Protein AF-A0A932AP71-F1 (afdb_monomer_lite)

Structure (mmCIF, N/CA/C/O backbone):
data_AF-A0A932AP71-F1
#
_entry.id   AF-A0A932AP71-F1
#
loop_
_atom_site.group_PDB
_atom_site.id
_atom_site.type_symbol
_atom_site.label_atom_id
_atom_site.label_alt_id
_atom_site.label_comp_id
_atom_site.label_asym_id
_atom_site.label_entity_id
_atom_site.label_seq_id
_atom_site.pdbx_PDB_ins_code
_atom_site.Cartn_x
_atom_site.Cartn_y
_atom_site.Cartn_z
_atom_site.occupancy
_atom_site.B_iso_or_equiv
_atom_site.auth_seq_id
_atom_site.auth_comp_id
_atom_site.auth_asym_id
_atom_site.auth_atom_id
_atom_site.pdbx_PDB_model_num
ATOM 1 N N . MET A 1 1 ? -31.687 41.196 30.099 1.00 45.84 1 MET A N 1
ATOM 2 C CA . MET A 1 1 ? -31.583 40.938 28.648 1.00 45.84 1 MET A CA 1
ATOM 3 C C . MET A 1 1 ? -30.783 39.642 28.499 1.00 45.84 1 MET A C 1
ATOM 5 O O . MET A 1 1 ? -29.573 39.721 28.441 1.00 45.84 1 MET A O 1
ATOM 9 N N . THR A 1 2 ? -31.248 38.401 28.652 1.00 46.75 2 THR A N 1
ATOM 10 C CA . THR A 1 2 ? -32.501 37.663 28.388 1.00 46.75 2 THR A CA 1
ATOM 11 C C . THR A 1 2 ? -32.911 37.559 26.921 1.00 46.75 2 THR A C 1
ATOM 13 O O . THR A 1 2 ? -33.820 38.262 26.500 1.00 46.75 2 THR A O 1
ATOM 16 N N . THR A 1 3 ? -32.299 36.639 26.164 1.00 48.38 3 THR A N 1
ATOM 17 C CA . THR A 1 3 ? -32.928 35.935 25.018 1.00 48.38 3 THR A CA 1
ATOM 18 C C . THR A 1 3 ? -32.138 34.637 24.753 1.00 48.38 3 THR A C 1
ATOM 20 O O . THR A 1 3 ? -30.965 34.703 24.420 1.00 48.38 3 THR A O 1
ATOM 23 N N . ARG A 1 4 ? -32.572 33.478 25.269 1.00 46.31 4 ARG A N 1
ATOM 24 C CA . ARG A 1 4 ? -33.475 32.454 24.687 1.00 46.31 4 ARG A CA 1
ATOM 25 C C . ARG A 1 4 ? -32.913 31.689 23.472 1.00 46.31 4 ARG A C 1
ATOM 27 O O . ARG A 1 4 ? -32.812 32.225 22.378 1.00 46.31 4 ARG A O 1
ATOM 34 N N . LEU A 1 5 ? -32.654 30.401 23.722 1.00 49.38 5 LEU A N 1
ATOM 35 C CA . LEU A 1 5 ? -32.651 29.273 22.780 1.00 49.38 5 LEU A CA 1
ATOM 36 C C . LEU A 1 5 ? -33.948 29.208 21.953 1.00 49.38 5 LEU A C 1
ATOM 38 O O . LEU A 1 5 ? -34.995 29.648 22.437 1.00 49.38 5 LEU A O 1
ATOM 42 N N . PRO A 1 6 ? -33.918 28.478 20.828 1.00 60.56 6 PRO A N 1
ATOM 43 C CA . PRO A 1 6 ? -35.046 27.646 20.440 1.00 60.56 6 PRO A CA 1
ATOM 44 C C . PRO A 1 6 ? -34.693 26.152 20.459 1.00 60.56 6 PRO A C 1
ATOM 46 O O . PRO A 1 6 ? -33.743 25.684 19.837 1.00 60.56 6 PRO A O 1
ATOM 49 N N . THR A 1 7 ? -35.522 25.418 21.190 1.00 48.31 7 THR A N 1
ATOM 50 C CA . THR A 1 7 ? -35.789 23.987 21.076 1.00 48.31 7 THR A CA 1
ATOM 51 C C . THR A 1 7 ? -36.735 23.733 19.899 1.00 48.31 7 THR A C 1
ATOM 53 O O . THR A 1 7 ? -37.631 24.539 19.649 1.00 48.31 7 THR A O 1
ATOM 56 N N . SER A 1 8 ? -36.611 22.594 19.215 1.00 48.62 8 SER A N 1
ATOM 57 C CA . SER A 1 8 ? -37.742 21.928 18.550 1.00 48.62 8 SER A CA 1
ATOM 58 C C . SER A 1 8 ? -37.471 20.430 18.408 1.00 48.62 8 SER A C 1
ATOM 60 O O . SER A 1 8 ? -36.385 20.010 18.019 1.00 48.62 8 SER A O 1
ATOM 62 N N . SER A 1 9 ? -38.482 19.679 18.836 1.00 47.59 9 SER A N 1
ATOM 63 C CA . SER A 1 9 ? -38.597 18.227 19.004 1.00 47.59 9 SER A CA 1
ATOM 64 C C . SER A 1 9 ? -39.109 17.542 17.713 1.00 47.59 9 SER A C 1
ATOM 66 O O . SER A 1 9 ? -39.389 18.250 16.745 1.00 47.59 9 SER A O 1
ATOM 68 N N . PRO A 1 10 ? -39.238 16.195 17.686 1.00 60.78 10 PRO A N 1
ATOM 69 C CA . PRO A 1 10 ? -39.325 15.365 16.482 1.00 60.78 10 PRO A CA 1
ATOM 70 C C . PRO A 1 10 ? -40.766 15.068 16.033 1.00 60.78 10 PRO A C 1
ATOM 72 O O . PRO A 1 10 ? -41.716 15.326 16.770 1.00 60.78 10 PRO A O 1
ATOM 75 N N . ALA A 1 11 ? -40.903 14.460 14.852 1.00 46.09 11 ALA A N 1
ATOM 76 C CA . ALA A 1 11 ? -42.128 13.812 14.390 1.00 46.09 11 ALA A CA 1
ATOM 77 C C . ALA A 1 11 ? -41.794 12.494 13.661 1.00 46.09 11 ALA A C 1
ATOM 79 O O . ALA A 1 11 ? -40.903 12.482 12.812 1.00 46.09 11 ALA A O 1
ATOM 80 N N . ASP A 1 12 ? -42.463 11.426 14.116 1.00 38.81 12 ASP A N 1
ATOM 81 C CA . ASP A 1 12 ? -43.092 10.281 13.419 1.00 38.81 12 ASP A CA 1
ATOM 82 C C . ASP A 1 12 ? -42.588 9.899 12.007 1.00 38.81 12 ASP A C 1
ATOM 84 O O . ASP A 1 12 ? -42.369 10.751 11.159 1.00 38.81 12 ASP A O 1
ATOM 88 N N . GLY A 1 13 ? -42.410 8.632 11.619 1.00 34.47 13 GLY A N 1
ATOM 89 C CA . GLY A 1 13 ? -43.131 7.409 11.984 1.00 34.47 13 GLY A CA 1
ATOM 90 C C . GLY A 1 13 ? -43.727 6.775 10.709 1.00 34.47 13 GLY A C 1
ATOM 91 O O . GLY A 1 13 ? -44.227 7.508 9.861 1.00 34.47 13 GLY A O 1
ATOM 92 N N . ALA A 1 14 ? -43.710 5.433 10.625 1.00 38.03 14 ALA A N 1
ATOM 93 C CA . ALA A 1 14 ? -44.320 4.568 9.589 1.00 38.03 14 ALA A CA 1
ATOM 94 C C . ALA A 1 14 ? -43.528 4.428 8.257 1.00 38.03 14 ALA A C 1
ATOM 96 O O . ALA A 1 14 ? -42.863 5.356 7.821 1.00 38.03 14 ALA A O 1
ATOM 97 N N . ASP A 1 15 ? -43.512 3.305 7.539 1.00 34.88 15 ASP A N 1
ATOM 98 C CA . ASP A 1 15 ? -44.146 1.997 7.701 1.00 34.88 15 ASP A CA 1
ATOM 99 C C . ASP A 1 15 ? -43.366 0.967 6.863 1.00 34.88 15 ASP A C 1
ATOM 101 O O . ASP A 1 15 ? -42.644 1.317 5.925 1.00 34.88 15 ASP A O 1
ATOM 105 N N . ALA A 1 16 ? -43.538 -0.303 7.203 1.00 40.12 16 ALA A N 1
ATOM 106 C CA . ALA A 1 16 ? -43.042 -1.453 6.469 1.00 40.12 16 ALA A CA 1
ATOM 107 C C . ALA A 1 16 ? -43.812 -1.665 5.155 1.00 40.12 16 ALA A C 1
ATOM 109 O O . ALA A 1 16 ? -45.022 -1.476 5.106 1.00 40.12 16 ALA A O 1
ATOM 110 N N . THR A 1 17 ? -43.140 -2.179 4.122 1.00 43.22 17 THR A N 1
ATOM 111 C CA . THR A 1 17 ? -43.770 -3.116 3.180 1.00 43.22 17 THR A CA 1
ATOM 112 C C . THR A 1 17 ? -42.785 -4.205 2.771 1.00 43.22 17 THR A C 1
ATOM 114 O O . THR A 1 17 ? -41.637 -3.959 2.407 1.00 43.22 17 THR A O 1
ATOM 117 N N . ASP A 1 18 ? -43.302 -5.412 2.942 1.00 37.47 18 ASP A N 1
ATOM 118 C CA . ASP A 1 18 ? -42.815 -6.739 2.602 1.00 37.47 18 ASP A CA 1
ATOM 119 C C . ASP A 1 18 ? -43.110 -7.068 1.124 1.00 37.47 18 ASP A C 1
ATOM 121 O O . ASP A 1 18 ? -43.875 -6.359 0.464 1.00 37.47 18 ASP A O 1
ATOM 125 N N . ALA A 1 19 ? -42.568 -8.207 0.687 1.00 36.00 19 ALA A N 1
ATOM 126 C CA . ALA A 1 19 ? -42.787 -8.939 -0.562 1.00 36.00 19 ALA A CA 1
ATOM 127 C C . ALA A 1 19 ? -41.847 -8.542 -1.730 1.00 36.00 19 ALA A C 1
ATOM 129 O O . ALA A 1 19 ? -41.602 -7.375 -2.000 1.00 36.00 19 ALA A O 1
ATOM 130 N N . THR A 1 20 ? -41.272 -9.452 -2.522 1.00 38.53 20 THR A N 1
ATOM 131 C CA . THR A 1 20 ? -41.610 -10.865 -2.727 1.00 38.53 20 THR A CA 1
ATOM 132 C C . THR A 1 20 ? -40.409 -11.626 -3.294 1.00 38.53 20 THR A C 1
ATOM 134 O O . THR A 1 20 ? -39.672 -11.128 -4.142 1.00 38.53 20 THR A O 1
ATOM 137 N N . GLU A 1 21 ? -40.286 -12.849 -2.800 1.00 35.38 21 GLU A N 1
ATOM 138 C CA . GLU A 1 21 ? -39.729 -14.071 -3.380 1.00 35.38 21 GLU A CA 1
ATOM 139 C C . GLU A 1 21 ? -39.780 -14.156 -4.921 1.00 35.38 21 GLU A C 1
ATOM 141 O O . GLU A 1 21 ? -40.825 -13.927 -5.530 1.00 35.38 21 GLU A O 1
ATOM 146 N N . ALA A 1 22 ? -38.663 -14.541 -5.548 1.00 39.34 22 ALA A N 1
ATOM 147 C CA . ALA A 1 22 ? -38.657 -15.156 -6.873 1.00 39.34 22 ALA A CA 1
ATOM 148 C C . ALA A 1 22 ? -37.462 -16.107 -7.014 1.00 39.34 22 ALA A C 1
ATOM 150 O O . ALA A 1 22 ? -36.307 -15.756 -6.762 1.00 39.34 22 ALA A O 1
ATOM 151 N N . ASP A 1 23 ? -37.814 -17.323 -7.401 1.00 36.09 23 ASP A N 1
ATOM 152 C CA . ASP A 1 23 ? -37.025 -18.536 -7.472 1.00 36.09 23 ASP A CA 1
ATOM 153 C C . ASP A 1 23 ? -35.777 -18.487 -8.361 1.00 36.09 23 ASP A C 1
ATOM 155 O O . ASP A 1 23 ? -35.760 -17.932 -9.457 1.00 36.09 23 ASP A O 1
ATOM 159 N N . GLY A 1 24 ? -34.757 -19.195 -7.868 1.00 32.72 24 GLY A N 1
ATOM 160 C CA . GLY A 1 24 ? -34.078 -20.302 -8.542 1.00 32.72 24 GLY A CA 1
ATOM 161 C C . GLY A 1 24 ? -33.729 -20.168 -10.021 1.00 32.72 24 GLY A C 1
ATOM 162 O O . GLY A 1 24 ? -34.608 -20.156 -10.865 1.00 32.72 24 GLY A O 1
ATOM 163 N N . HIS A 1 25 ? -32.437 -20.295 -10.339 1.00 38.81 25 HIS A N 1
ATOM 164 C CA . HIS A 1 25 ? -31.962 -21.250 -11.348 1.00 38.81 25 HIS A CA 1
ATOM 165 C C . HIS A 1 25 ? -30.508 -21.628 -11.044 1.00 38.81 25 HIS A C 1
ATOM 167 O O . HIS A 1 25 ? -29.571 -20.848 -11.208 1.00 38.81 25 HIS A O 1
ATOM 173 N N . ALA A 1 26 ? -30.344 -22.862 -10.574 1.00 36.38 26 ALA A N 1
ATOM 174 C CA . ALA A 1 26 ? -29.075 -23.557 -10.504 1.00 36.38 26 ALA A CA 1
ATOM 175 C C . ALA A 1 26 ? -28.578 -23.884 -11.920 1.00 36.38 26 ALA A C 1
ATOM 177 O O . ALA A 1 26 ? -29.352 -24.311 -12.777 1.00 36.38 26 ALA A O 1
ATOM 178 N N . SER A 1 27 ? -27.276 -23.759 -12.160 1.00 35.66 27 SER A N 1
ATOM 179 C CA . SER A 1 27 ? -26.587 -24.490 -13.227 1.00 35.66 27 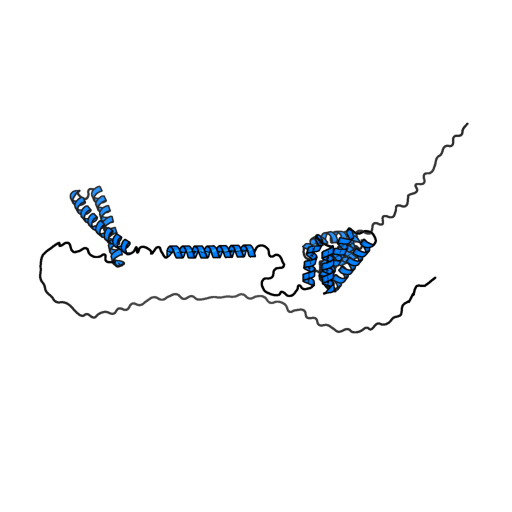SER A CA 1
ATOM 180 C C . SER A 1 27 ? -25.130 -24.692 -12.827 1.00 35.66 27 SER A C 1
ATOM 182 O O . SER A 1 27 ? -24.284 -23.814 -12.972 1.00 35.66 27 SER A O 1
ATOM 184 N N . ALA A 1 28 ? -24.877 -25.870 -12.263 1.00 40.97 28 ALA A N 1
ATOM 185 C CA . ALA A 1 28 ? -23.564 -26.485 -12.133 1.00 40.97 28 ALA A CA 1
ATOM 186 C C . ALA A 1 28 ? -23.245 -27.296 -13.423 1.00 40.97 28 ALA A C 1
ATOM 188 O O . ALA A 1 28 ? -24.133 -27.495 -14.254 1.00 40.97 28 ALA A O 1
ATOM 189 N N . PRO A 1 29 ? -21.986 -27.724 -13.629 1.00 50.41 29 PRO A N 1
ATOM 190 C CA . PRO A 1 29 ? -21.357 -27.873 -14.945 1.00 50.41 29 PRO A CA 1
ATOM 191 C C . PRO A 1 29 ? -21.420 -29.306 -15.497 1.00 50.41 29 PRO A C 1
ATOM 193 O O . PRO A 1 29 ? -21.661 -30.243 -14.736 1.00 50.41 29 PRO A O 1
ATOM 196 N N . PRO A 1 30 ? -21.062 -29.532 -16.775 1.00 53.19 30 PRO A N 1
ATOM 197 C CA . PRO A 1 30 ? -20.636 -30.847 -17.216 1.00 53.19 30 PRO A CA 1
ATOM 198 C C . PRO A 1 30 ? -19.110 -31.019 -17.173 1.00 53.19 30 PRO A C 1
ATOM 200 O O . PRO A 1 30 ? -18.306 -30.188 -17.595 1.00 53.19 30 PRO A O 1
ATOM 203 N N . THR A 1 31 ? -18.770 -32.181 -16.643 1.00 37.88 31 THR A N 1
ATOM 204 C CA . THR A 1 31 ? -17.487 -32.848 -16.469 1.00 37.88 31 THR A CA 1
ATOM 205 C C . THR A 1 31 ? -16.778 -33.230 -17.774 1.00 37.88 31 THR A C 1
ATOM 207 O O . THR A 1 31 ? -17.404 -33.737 -18.697 1.00 37.88 31 THR A O 1
ATOM 210 N N . GLY A 1 32 ? -15.448 -33.088 -17.761 1.00 33.31 32 GLY A N 1
ATOM 211 C CA . GLY A 1 32 ? -14.429 -34.064 -18.182 1.00 33.31 32 GLY A CA 1
ATOM 212 C C . GLY A 1 32 ? -14.549 -34.826 -19.510 1.00 33.31 32 GLY A C 1
ATOM 213 O O . GLY A 1 32 ? -15.403 -35.688 -19.665 1.00 33.31 32 GLY A O 1
ATOM 214 N N . THR A 1 33 ? -13.535 -34.686 -20.375 1.00 34.75 33 THR A N 1
ATOM 215 C CA . THR A 1 33 ? -12.943 -35.819 -21.119 1.00 34.75 33 THR A CA 1
ATOM 216 C C . THR A 1 33 ? -11.494 -35.495 -21.531 1.00 34.75 33 THR A C 1
ATOM 218 O O . THR A 1 33 ? -11.243 -34.531 -22.245 1.00 34.75 33 THR A O 1
ATOM 221 N N . SER A 1 34 ? -10.549 -36.334 -21.108 1.00 37.59 34 SER A N 1
ATOM 222 C CA . SER A 1 34 ? -9.200 -36.534 -21.682 1.00 37.59 34 SER A CA 1
ATOM 223 C C . SER A 1 34 ? -9.104 -38.016 -22.097 1.00 37.59 34 SER A C 1
ATOM 225 O O . SER A 1 34 ? -9.957 -38.799 -21.675 1.00 37.59 34 SER A O 1
ATOM 227 N N . PRO A 1 35 ? -8.008 -38.509 -22.701 1.00 52.56 35 PRO A N 1
ATOM 228 C CA . PRO A 1 35 ? -7.262 -38.059 -23.880 1.00 52.56 35 PRO A CA 1
ATOM 229 C C . PRO A 1 35 ? -7.207 -39.188 -24.946 1.00 52.56 35 PRO A C 1
ATOM 231 O O . PRO A 1 35 ? -7.511 -40.341 -24.644 1.00 52.56 35 PRO A O 1
ATOM 234 N N . ARG A 1 36 ? -6.732 -38.924 -26.175 1.00 36.16 36 ARG A N 1
ATOM 235 C CA . ARG A 1 36 ? -6.237 -40.003 -27.057 1.00 36.16 36 ARG A CA 1
ATOM 236 C C . ARG A 1 36 ? -5.016 -39.602 -27.882 1.00 36.16 36 ARG A C 1
ATOM 238 O O . ARG A 1 36 ? -4.998 -38.602 -28.587 1.00 36.16 36 ARG A O 1
ATOM 245 N N . SER A 1 37 ? -4.015 -40.457 -27.743 1.00 35.50 37 SER A N 1
ATOM 246 C CA . SER A 1 37 ? -2.768 -40.612 -28.475 1.00 35.50 37 SER A CA 1
ATOM 247 C C . SER A 1 37 ? -2.961 -41.376 -29.795 1.00 35.50 37 SER A C 1
ATOM 249 O O . SER A 1 37 ? -3.911 -42.146 -29.938 1.00 35.50 37 SER A O 1
ATOM 251 N N . GLY A 1 38 ? -1.997 -41.225 -30.713 1.00 31.83 38 GLY A N 1
ATOM 252 C CA . GLY A 1 38 ? -1.706 -42.189 -31.787 1.00 31.83 38 GLY A CA 1
ATOM 253 C C . GLY A 1 38 ? -1.390 -41.542 -33.144 1.00 31.83 38 GLY A C 1
ATOM 254 O O . GLY A 1 38 ? -2.276 -40.955 -33.746 1.00 31.83 38 GLY A O 1
ATOM 255 N N . THR A 1 39 ? -0.104 -41.487 -33.537 1.00 34.34 39 THR A N 1
ATOM 256 C CA . THR A 1 39 ? 0.533 -42.271 -34.642 1.00 34.34 39 THR A CA 1
ATOM 257 C C . THR A 1 39 ? 0.013 -41.922 -36.053 1.00 34.34 39 THR A C 1
ATOM 259 O O . THR A 1 39 ? -1.180 -41.939 -36.289 1.00 34.34 39 THR A O 1
ATOM 262 N N . SER A 1 40 ? 0.806 -41.642 -37.097 1.00 36.22 40 SER A N 1
ATOM 263 C CA . SER A 1 40 ? 2.140 -42.127 -37.481 1.00 36.22 40 SER A CA 1
ATOM 264 C C . SER A 1 40 ? 2.684 -41.328 -38.699 1.00 36.22 40 SER A C 1
ATOM 266 O O . SER A 1 40 ? 1.878 -40.767 -39.441 1.00 36.22 40 SER A O 1
ATOM 268 N N . PRO A 1 41 ? 4.005 -41.333 -38.980 1.00 51.22 41 PRO A N 1
ATOM 269 C CA . PRO A 1 41 ? 4.621 -40.803 -40.205 1.00 51.22 41 PRO A CA 1
ATOM 270 C C . PRO A 1 41 ? 5.119 -41.915 -41.161 1.00 51.22 41 PRO A C 1
ATOM 272 O O . PRO A 1 41 ? 5.424 -43.022 -40.721 1.00 51.22 41 PRO A O 1
ATOM 275 N N . ARG A 1 42 ? 5.248 -41.614 -42.465 1.00 34.09 42 ARG A N 1
ATOM 276 C CA . ARG A 1 42 ? 6.025 -42.324 -43.526 1.00 34.09 42 ARG A CA 1
ATOM 277 C C . ARG A 1 42 ? 5.788 -41.557 -44.841 1.00 34.09 42 ARG A C 1
ATOM 279 O O . ARG A 1 42 ? 4.716 -40.994 -44.990 1.00 34.09 42 ARG A O 1
ATOM 286 N N . SER A 1 43 ? 6.667 -41.415 -45.830 1.00 34.03 43 SER A N 1
ATOM 287 C CA . SER A 1 43 ? 7.853 -42.127 -46.346 1.00 34.03 43 SER A CA 1
ATOM 288 C C . SER A 1 43 ? 8.471 -41.175 -47.402 1.00 34.03 43 SER A C 1
ATOM 290 O O . SER A 1 43 ? 7.726 -40.446 -48.042 1.00 34.03 43 SER A O 1
ATOM 292 N N . GLY A 1 44 ? 9.773 -41.057 -47.665 1.00 29.77 44 GLY A N 1
ATOM 293 C CA . GLY A 1 44 ? 10.806 -42.083 -47.706 1.00 29.77 44 GLY A CA 1
ATOM 294 C C . GLY A 1 44 ? 10.828 -42.747 -49.088 1.00 29.77 44 GLY A C 1
ATOM 295 O O . GLY A 1 44 ? 10.190 -43.780 -49.263 1.00 29.77 44 GLY A O 1
ATOM 296 N N . THR A 1 45 ? 11.531 -42.186 -50.077 1.00 34.81 45 THR A N 1
ATOM 297 C CA . THR A 1 45 ? 11.883 -42.923 -51.306 1.00 34.81 45 THR A CA 1
ATOM 298 C C . THR A 1 45 ? 13.245 -42.470 -51.831 1.00 34.81 45 THR A C 1
ATOM 300 O O . THR A 1 45 ? 13.505 -41.283 -51.995 1.00 34.81 45 THR A O 1
ATOM 303 N N . SER A 1 46 ? 14.119 -43.454 -52.026 1.00 35.62 46 SER A N 1
ATOM 304 C CA . SER A 1 46 ? 15.495 -43.366 -52.526 1.00 35.62 46 SER A CA 1
ATOM 305 C C . SER A 1 46 ? 15.578 -44.060 -53.910 1.00 35.62 46 SER A C 1
ATOM 307 O O . SER A 1 46 ? 14.546 -44.526 -54.397 1.00 35.62 46 SER A O 1
ATOM 309 N N . PRO A 1 47 ? 16.736 -44.088 -54.600 1.00 47.50 47 PRO A N 1
ATOM 310 C CA . PRO A 1 47 ? 16.839 -43.796 -56.026 1.00 47.50 47 PRO A CA 1
ATOM 311 C C . PRO A 1 47 ? 16.969 -45.050 -56.899 1.00 47.50 47 PRO A C 1
ATOM 313 O O . PRO A 1 47 ? 17.133 -46.167 -56.407 1.00 47.50 47 PRO A O 1
ATOM 316 N N . ARG A 1 48 ? 16.963 -44.861 -58.226 1.00 34.03 48 ARG A N 1
ATOM 317 C CA . ARG A 1 48 ? 17.255 -45.930 -59.185 1.00 34.03 48 ARG A CA 1
ATOM 318 C C . ARG A 1 48 ? 18.229 -45.468 -60.270 1.00 34.03 48 ARG A C 1
ATOM 320 O O . ARG A 1 48 ? 17.957 -44.526 -61.006 1.00 34.03 48 ARG A O 1
ATOM 327 N N . SER A 1 49 ? 19.355 -46.170 -60.335 1.00 32.88 49 SER A N 1
ATOM 328 C CA . SER A 1 49 ? 20.374 -46.117 -61.382 1.00 32.88 49 SER A CA 1
ATOM 329 C C . SER A 1 49 ? 19.927 -46.804 -62.673 1.00 32.88 49 SER A C 1
ATOM 331 O O . SER A 1 49 ? 19.188 -47.788 -62.633 1.00 32.88 49 SER A O 1
ATOM 333 N N . GLY A 1 50 ? 20.534 -46.374 -63.784 1.00 29.78 50 GLY A N 1
ATOM 334 C CA . GLY A 1 50 ? 20.863 -47.232 -64.923 1.00 29.78 50 GLY A CA 1
ATOM 335 C C . GLY A 1 50 ? 20.234 -46.821 -66.252 1.00 29.78 50 GLY A C 1
ATOM 336 O O . GLY A 1 50 ? 19.030 -46.949 -66.422 1.00 29.78 50 GLY A O 1
ATOM 337 N N . ALA A 1 51 ? 21.063 -46.413 -67.219 1.00 35.12 51 ALA A N 1
ATOM 338 C CA . ALA A 1 51 ? 21.213 -47.132 -68.490 1.00 35.12 51 ALA A CA 1
ATOM 339 C C . ALA A 1 51 ? 22.157 -46.395 -69.456 1.00 35.12 51 ALA A C 1
ATOM 341 O O . ALA A 1 51 ? 22.038 -45.205 -69.729 1.00 35.12 51 ALA A O 1
ATOM 342 N N . VAL A 1 52 ? 23.086 -47.182 -69.985 1.00 36.59 52 VAL A N 1
ATOM 343 C CA . VAL A 1 52 ? 24.029 -46.906 -71.066 1.00 36.59 52 VAL A CA 1
ATOM 344 C C . VAL A 1 52 ? 23.298 -46.925 -72.412 1.00 36.59 52 VAL A C 1
ATOM 346 O O . VAL A 1 52 ? 22.538 -47.855 -72.664 1.00 36.59 52 VAL A O 1
ATOM 349 N N . ALA A 1 53 ? 23.617 -46.009 -73.332 1.00 37.09 53 ALA A N 1
ATOM 350 C CA . ALA A 1 53 ? 23.451 -46.267 -74.765 1.00 37.09 53 ALA A CA 1
ATOM 351 C C . ALA A 1 53 ? 24.444 -45.462 -75.616 1.00 37.09 53 ALA A C 1
ATOM 353 O O . ALA A 1 53 ? 24.464 -44.236 -75.639 1.00 37.09 53 ALA A O 1
ATOM 354 N N . ARG A 1 54 ? 25.268 -46.219 -76.341 1.00 35.88 54 ARG A N 1
ATOM 355 C CA . ARG A 1 54 ? 26.194 -45.796 -77.392 1.00 35.88 54 ARG A CA 1
ATOM 356 C C . ARG A 1 54 ? 25.441 -45.224 -78.599 1.00 35.88 54 ARG A C 1
ATOM 358 O O . ARG A 1 54 ? 24.448 -45.813 -79.014 1.00 35.88 54 ARG A O 1
ATOM 365 N N . ARG A 1 55 ? 26.045 -44.268 -79.314 1.00 35.66 55 ARG A N 1
ATOM 366 C CA . ARG A 1 55 ? 26.000 -44.248 -80.789 1.00 35.66 55 ARG A CA 1
ATOM 367 C C . ARG A 1 55 ? 27.261 -43.627 -81.388 1.00 35.66 55 ARG A C 1
ATOM 369 O O . ARG A 1 55 ? 27.860 -42.709 -80.849 1.00 35.66 55 ARG A O 1
ATOM 376 N N . ARG A 1 56 ? 27.686 -44.252 -82.482 1.00 34.44 56 ARG A N 1
ATOM 377 C CA . ARG A 1 56 ? 28.938 -44.095 -83.225 1.00 34.44 56 ARG A CA 1
ATOM 378 C C . ARG A 1 56 ? 28.685 -43.303 -84.520 1.00 34.44 56 ARG A C 1
ATOM 380 O O . ARG A 1 56 ? 27.690 -43.575 -85.177 1.00 34.44 56 ARG A O 1
ATOM 387 N N . ARG A 1 57 ? 29.717 -42.544 -84.922 1.00 35.50 57 ARG A N 1
ATOM 388 C CA . ARG A 1 57 ? 30.264 -42.322 -86.289 1.00 35.50 57 ARG A CA 1
ATOM 389 C C . ARG A 1 57 ? 29.498 -41.474 -87.324 1.00 35.50 57 ARG A C 1
ATOM 391 O O . ARG A 1 57 ? 28.492 -41.921 -87.848 1.00 35.50 57 ARG A O 1
ATOM 398 N N . SER A 1 58 ? 30.192 -40.436 -87.812 1.00 35.19 58 SER A N 1
ATOM 399 C CA . SER A 1 58 ? 30.692 -40.274 -89.206 1.00 35.19 58 SER A CA 1
ATOM 400 C C . SER A 1 58 ? 31.650 -39.059 -89.240 1.00 35.19 58 SER A C 1
ATOM 402 O O . SER A 1 58 ? 31.238 -37.980 -88.844 1.00 35.19 58 SER A O 1
ATOM 404 N N . ARG A 1 59 ? 32.980 -39.174 -89.398 1.00 36.09 59 ARG A N 1
ATOM 405 C CA . ARG A 1 59 ? 33.804 -39.383 -90.618 1.00 36.09 59 ARG A CA 1
ATOM 406 C C . ARG A 1 59 ? 33.569 -38.377 -91.767 1.00 36.09 59 ARG A C 1
ATOM 408 O O . ARG A 1 59 ? 32.683 -38.603 -92.575 1.00 36.09 59 ARG A O 1
ATOM 415 N N . SER A 1 60 ? 34.467 -37.390 -91.879 1.00 36.03 60 SER A N 1
ATOM 416 C CA . SER A 1 60 ? 35.041 -36.795 -93.114 1.00 36.03 60 SER A CA 1
ATOM 417 C C . SER A 1 60 ? 36.086 -35.742 -92.684 1.00 36.03 60 SER A C 1
ATOM 419 O O . SER A 1 60 ? 35.759 -34.932 -91.829 1.00 36.03 60 SER A O 1
ATOM 421 N N . GLY A 1 61 ? 37.334 -35.661 -93.143 1.00 31.34 61 GLY A N 1
ATOM 422 C CA . GLY A 1 61 ? 38.087 -36.382 -94.162 1.00 31.34 61 GLY A CA 1
ATOM 423 C C . GLY A 1 61 ? 39.599 -36.166 -93.942 1.00 31.34 61 GLY A C 1
ATOM 424 O O . GLY A 1 61 ? 40.011 -35.241 -93.246 1.00 31.34 61 GLY A O 1
ATOM 425 N N . ALA A 1 62 ? 40.394 -37.082 -94.494 1.00 32.69 62 ALA A N 1
ATOM 426 C CA . ALA A 1 62 ? 41.858 -37.057 -94.571 1.00 32.69 62 ALA A CA 1
ATOM 427 C C . ALA A 1 62 ? 42.283 -36.189 -95.784 1.00 32.69 62 ALA A C 1
ATOM 429 O O . ALA A 1 62 ? 41.554 -36.157 -96.769 1.00 32.69 62 ALA A O 1
ATOM 430 N N . ALA A 1 63 ? 43.270 -35.296 -95.660 1.00 33.50 63 ALA A N 1
ATOM 431 C CA . ALA A 1 63 ? 44.720 -35.484 -95.861 1.00 33.50 63 ALA A CA 1
ATOM 432 C C . ALA A 1 63 ? 45.172 -35.529 -97.334 1.00 33.50 63 ALA A C 1
ATOM 434 O O . ALA A 1 63 ? 44.696 -36.379 -98.072 1.00 33.50 63 ALA A O 1
ATOM 435 N N . THR A 1 64 ? 46.120 -34.638 -97.677 1.00 31.83 64 THR A N 1
ATOM 436 C CA . THR A 1 64 ? 47.295 -34.735 -98.594 1.00 31.83 64 THR A CA 1
ATOM 437 C C . THR A 1 64 ? 47.699 -33.299 -98.972 1.00 31.83 64 THR A C 1
ATOM 439 O O . THR A 1 64 ? 46.814 -32.509 -99.272 1.00 31.83 64 THR A O 1
ATOM 442 N N . GLY A 1 65 ? 48.954 -32.851 -99.008 1.00 29.03 65 GLY A N 1
ATOM 443 C CA . GLY A 1 65 ? 50.264 -33.466 -98.804 1.00 29.03 65 GLY A CA 1
ATOM 444 C C . GLY A 1 65 ? 51.364 -32.474 -99.245 1.00 29.03 65 GLY A C 1
ATOM 445 O O . GLY A 1 65 ? 51.049 -31.515 -99.942 1.00 29.03 65 GLY A O 1
ATOM 446 N N . ALA A 1 66 ? 52.617 -32.776 -98.865 1.00 29.59 66 ALA A N 1
ATOM 447 C CA . ALA A 1 66 ? 53.902 -32.229 -99.353 1.00 29.59 66 ALA A CA 1
ATOM 448 C C . ALA A 1 66 ? 54.162 -30.717 -99.141 1.00 29.59 66 ALA A C 1
ATOM 450 O O . ALA A 1 66 ? 53.312 -29.883 -99.394 1.00 29.59 66 ALA A O 1
ATOM 451 N N . GLY A 1 67 ? 55.327 -30.239 -98.716 1.00 28.53 67 GLY A N 1
ATOM 452 C CA . GLY A 1 67 ? 56.638 -30.819 -98.450 1.00 28.53 67 GLY A CA 1
ATOM 453 C C . GLY A 1 67 ? 57.654 -29.664 -98.405 1.00 28.53 67 GLY A C 1
ATOM 454 O O . GLY A 1 67 ? 57.386 -28.597 -98.951 1.00 28.53 67 GLY A O 1
ATOM 455 N N . SER A 1 68 ? 58.804 -29.910 -97.778 1.00 30.89 68 SER A N 1
ATOM 456 C CA . SER A 1 68 ? 60.134 -29.341 -98.066 1.00 30.89 68 SER A CA 1
ATOM 457 C C . SER A 1 68 ? 60.865 -28.750 -96.857 1.00 30.89 68 SER A C 1
ATOM 459 O O . SER A 1 68 ? 60.305 -28.056 -96.014 1.00 30.89 68 SER A O 1
ATOM 461 N N . ALA A 1 69 ? 62.141 -29.111 -96.810 1.00 37.00 69 ALA A N 1
ATOM 462 C CA . ALA A 1 69 ? 63.124 -28.878 -95.771 1.00 37.00 69 ALA A CA 1
ATOM 463 C C . ALA A 1 69 ? 63.803 -27.503 -95.886 1.00 37.00 69 ALA A C 1
ATOM 465 O O . ALA A 1 69 ? 64.024 -27.018 -96.991 1.00 37.00 69 ALA A O 1
ATOM 466 N N . ALA A 1 70 ? 64.186 -26.950 -94.734 1.00 32.50 70 ALA A N 1
ATOM 467 C CA . ALA A 1 70 ? 65.332 -26.069 -94.455 1.00 32.50 70 ALA A CA 1
ATOM 468 C C . ALA A 1 70 ? 65.269 -25.818 -92.930 1.00 32.50 70 ALA A C 1
ATOM 470 O O . ALA A 1 70 ? 64.187 -25.583 -92.405 1.00 32.50 70 ALA A O 1
ATOM 471 N N . GLY A 1 71 ? 66.301 -26.051 -92.122 1.00 35.78 71 GLY A N 1
ATOM 472 C CA . GLY A 1 71 ? 67.574 -25.347 -92.200 1.00 35.78 71 GLY A CA 1
ATOM 473 C C . GLY A 1 71 ? 67.427 -23.979 -91.523 1.00 35.78 71 GLY A C 1
ATOM 474 O O . GLY A 1 71 ? 66.636 -23.171 -91.991 1.00 35.78 71 GLY A O 1
ATOM 475 N N . ASP A 1 72 ? 68.204 -23.762 -90.458 1.00 32.59 72 ASP A N 1
ATOM 476 C CA . ASP A 1 72 ? 68.621 -22.461 -89.904 1.00 32.59 72 ASP A CA 1
ATOM 477 C C . ASP A 1 72 ? 67.950 -21.915 -88.628 1.00 32.59 72 ASP A C 1
ATOM 479 O O . ASP A 1 72 ? 66.765 -21.599 -88.560 1.00 32.59 72 ASP A O 1
ATOM 483 N N . GLY A 1 73 ? 68.818 -21.671 -87.637 1.00 32.94 73 GLY A N 1
ATOM 484 C CA . GLY A 1 73 ? 68.787 -20.442 -86.849 1.00 32.94 73 GLY A CA 1
ATOM 485 C C . GLY A 1 73 ? 68.105 -20.516 -85.488 1.00 32.94 73 GLY A C 1
ATOM 486 O O . GLY A 1 73 ? 66.926 -20.201 -85.351 1.00 32.94 73 GLY A O 1
ATOM 487 N N . HIS A 1 74 ? 68.891 -20.767 -84.436 1.00 43.97 74 HIS A N 1
ATOM 488 C CA . HIS A 1 74 ? 68.601 -20.229 -83.102 1.00 43.97 74 HIS A CA 1
ATOM 489 C C . HIS A 1 74 ? 68.735 -18.698 -83.144 1.00 43.97 74 HIS A C 1
ATOM 491 O O . HIS A 1 74 ? 69.737 -18.119 -82.736 1.00 43.97 74 HIS A O 1
ATOM 497 N N . GLY A 1 75 ? 67.726 -18.038 -83.709 1.00 33.47 75 GLY A N 1
ATOM 498 C CA . GLY A 1 75 ? 67.519 -16.607 -83.571 1.00 33.47 75 GLY A CA 1
ATOM 499 C C . GLY A 1 75 ? 66.763 -16.352 -82.276 1.00 33.47 75 GLY A C 1
ATOM 500 O O . GLY A 1 75 ? 65.641 -16.834 -82.113 1.00 33.47 75 GLY A O 1
ATOM 501 N N . ALA A 1 76 ? 67.370 -15.596 -81.363 1.00 48.94 76 ALA A N 1
ATOM 502 C CA . ALA A 1 76 ? 66.696 -15.024 -80.207 1.00 48.94 76 ALA A CA 1
ATOM 503 C C . ALA A 1 76 ? 65.474 -14.222 -80.687 1.00 48.94 76 ALA A C 1
ATOM 505 O O . ALA A 1 76 ? 65.591 -13.098 -81.177 1.00 48.94 76 ALA A O 1
ATOM 506 N N . GLY A 1 77 ? 64.297 -14.845 -80.611 1.00 39.41 77 GLY A N 1
ATOM 507 C CA . GLY A 1 77 ? 63.034 -14.191 -80.917 1.00 39.41 77 GLY A CA 1
ATOM 508 C C . GLY A 1 77 ? 62.779 -13.036 -79.942 1.00 39.41 77 GLY A C 1
ATOM 509 O O . GLY A 1 77 ? 63.263 -13.075 -78.807 1.00 39.41 77 GLY A O 1
ATOM 510 N N . PRO A 1 78 ? 62.017 -12.006 -80.351 1.00 42.06 78 PRO A N 1
ATOM 511 C CA . PRO A 1 78 ? 61.672 -10.895 -79.467 1.00 42.06 78 PRO A CA 1
ATOM 512 C C . PRO A 1 78 ? 61.005 -11.424 -78.185 1.00 42.06 78 PRO A C 1
ATOM 514 O O . PRO A 1 78 ? 60.327 -12.457 -78.247 1.00 42.06 78 PRO A O 1
ATOM 517 N N . PRO A 1 79 ? 61.156 -10.740 -77.031 1.00 49.66 79 PRO A N 1
ATOM 518 C CA . PRO A 1 79 ? 60.607 -11.219 -75.768 1.00 49.66 79 PRO A CA 1
ATOM 519 C C . PRO A 1 79 ? 59.108 -11.486 -75.930 1.00 49.66 79 PRO A C 1
ATOM 521 O O . PRO A 1 79 ? 58.326 -10.585 -76.259 1.00 49.66 79 PRO A O 1
ATOM 524 N N . ARG A 1 80 ? 58.714 -12.754 -75.754 1.00 58.16 80 ARG A N 1
ATOM 525 C CA . ARG A 1 80 ? 57.310 -13.169 -75.805 1.00 58.16 80 ARG A CA 1
ATOM 526 C C . ARG A 1 80 ? 56.566 -12.384 -74.730 1.00 58.16 80 ARG A C 1
ATOM 528 O O . ARG A 1 80 ? 56.947 -12.409 -73.566 1.00 58.16 80 ARG A O 1
ATOM 535 N N . ARG A 1 81 ? 55.522 -11.649 -75.123 1.00 57.97 81 ARG A N 1
ATOM 536 C CA . ARG A 1 81 ? 54.686 -10.923 -74.158 1.00 57.97 81 ARG A CA 1
ATOM 537 C C . ARG A 1 81 ? 54.098 -11.917 -73.143 1.00 57.97 81 ARG A C 1
ATOM 539 O O . ARG A 1 81 ? 53.672 -12.988 -73.584 1.00 57.97 81 ARG A O 1
ATOM 546 N N . PRO A 1 82 ? 53.993 -11.550 -71.851 1.00 61.50 82 PRO A N 1
ATOM 547 C CA . PRO A 1 82 ? 53.424 -12.413 -70.820 1.00 61.50 82 PRO A CA 1
ATOM 548 C C . PRO A 1 82 ? 52.025 -12.873 -71.227 1.00 61.50 82 PRO A C 1
ATOM 550 O O . PRO A 1 82 ? 51.080 -12.075 -71.273 1.00 61.50 82 PRO A O 1
ATOM 553 N N . ARG A 1 83 ? 51.868 -14.155 -71.558 1.00 79.75 83 ARG A N 1
ATOM 554 C CA . ARG A 1 83 ? 50.552 -14.738 -71.829 1.00 79.75 83 ARG A CA 1
ATOM 555 C C . ARG A 1 83 ? 49.970 -15.201 -70.502 1.00 79.75 83 ARG A C 1
ATOM 557 O O . ARG A 1 83 ? 50.635 -15.906 -69.750 1.00 79.75 83 ARG A O 1
ATOM 564 N N . ARG A 1 84 ? 48.714 -14.847 -70.212 1.00 80.19 84 ARG A N 1
ATOM 565 C CA . ARG A 1 84 ? 47.984 -15.526 -69.132 1.00 80.19 84 ARG A CA 1
ATOM 566 C C . ARG A 1 84 ? 47.746 -16.971 -69.547 1.00 80.19 84 ARG A C 1
ATOM 568 O O . ARG A 1 84 ? 47.102 -17.207 -70.569 1.00 80.19 84 ARG A O 1
ATOM 575 N N . LEU A 1 85 ? 48.265 -17.894 -68.754 1.00 86.88 85 LEU A N 1
ATOM 576 C CA . LEU A 1 85 ? 48.064 -19.321 -68.942 1.00 86.88 85 LEU A CA 1
ATOM 577 C C . LEU A 1 85 ? 46.689 -19.733 -68.404 1.00 86.88 85 LEU A C 1
ATOM 579 O O . LEU A 1 85 ? 46.173 -19.145 -67.442 1.00 86.88 85 LEU A O 1
ATOM 583 N N . GLY A 1 86 ? 46.079 -20.718 -69.060 1.00 88.69 86 GLY A N 1
ATOM 584 C CA . GLY A 1 86 ? 44.834 -21.337 -68.605 1.00 88.69 86 GLY A CA 1
ATOM 585 C C . GLY A 1 86 ? 45.029 -22.118 -67.295 1.00 88.69 86 GLY A C 1
ATOM 586 O O . GLY A 1 86 ? 46.163 -22.422 -66.933 1.00 88.69 86 GLY A O 1
ATOM 587 N N . PRO A 1 87 ? 43.951 -22.458 -66.563 1.00 86.69 87 PRO A N 1
ATOM 588 C CA . PRO A 1 87 ? 44.051 -23.269 -65.346 1.00 86.69 87 PRO A CA 1
ATOM 589 C C . PRO A 1 87 ? 44.773 -24.600 -65.580 1.00 86.69 87 PRO A C 1
ATOM 591 O O . PRO A 1 87 ? 45.683 -24.924 -64.829 1.00 86.69 87 PRO A O 1
ATOM 594 N N . ASP A 1 88 ? 44.434 -25.301 -66.661 1.00 89.62 88 ASP A N 1
ATOM 595 C CA . ASP A 1 88 ? 45.019 -26.606 -66.989 1.00 89.62 88 ASP A CA 1
ATOM 596 C C . ASP A 1 88 ? 46.517 -26.502 -67.325 1.00 89.62 88 ASP A C 1
ATOM 598 O O . ASP A 1 88 ? 47.300 -27.373 -66.968 1.00 89.62 88 ASP A O 1
ATOM 602 N N . GLU A 1 89 ? 46.942 -25.400 -67.954 1.00 90.44 89 GLU A N 1
ATOM 603 C CA . GLU A 1 89 ? 48.358 -25.132 -68.246 1.00 90.44 89 GLU A CA 1
ATOM 604 C C . GLU A 1 89 ? 49.156 -24.824 -66.973 1.00 90.44 89 GLU A C 1
ATOM 606 O O . GLU A 1 89 ? 50.323 -25.185 -66.873 1.00 90.44 89 GLU A O 1
ATOM 611 N N . ILE A 1 90 ? 48.536 -24.164 -65.990 1.00 92.06 90 ILE A N 1
ATOM 612 C CA . ILE A 1 90 ? 49.168 -23.904 -64.690 1.00 92.06 90 ILE A CA 1
ATOM 613 C C . ILE A 1 90 ? 49.337 -25.208 -63.918 1.00 92.06 90 ILE A C 1
ATOM 615 O O . ILE A 1 90 ? 50.410 -25.430 -63.371 1.00 92.06 90 ILE A O 1
ATOM 619 N N . VAL A 1 91 ? 48.316 -26.070 -63.917 1.00 94.06 91 VAL A N 1
ATOM 620 C CA . VAL A 1 91 ? 48.401 -27.397 -63.292 1.00 94.06 91 VAL A CA 1
ATOM 621 C C . VAL A 1 91 ? 49.514 -28.220 -63.942 1.00 94.06 91 VAL A C 1
ATOM 623 O O . VAL A 1 91 ? 50.352 -28.756 -63.231 1.00 94.06 91 VAL A O 1
ATOM 626 N N . ALA A 1 92 ? 49.610 -28.227 -65.275 1.00 92.44 92 ALA A N 1
ATOM 627 C CA . ALA A 1 92 ? 50.688 -28.930 -65.972 1.00 92.44 92 ALA A CA 1
ATOM 628 C C . ALA A 1 92 ? 52.091 -28.418 -65.585 1.00 92.44 92 ALA A C 1
ATOM 630 O O . ALA A 1 92 ? 53.003 -29.217 -65.397 1.00 92.44 92 ALA A O 1
ATOM 631 N N . LEU A 1 93 ? 52.264 -27.100 -65.421 1.00 95.31 93 LEU A N 1
ATOM 632 C CA . LEU A 1 93 ? 53.525 -26.522 -64.939 1.00 95.31 93 LEU A CA 1
ATOM 633 C C . LEU A 1 93 ? 53.808 -26.858 -63.466 1.00 95.31 93 LEU A C 1
ATOM 635 O O . LEU A 1 93 ? 54.965 -26.991 -63.077 1.00 95.31 93 LEU A O 1
ATOM 639 N N . GLU A 1 94 ? 52.779 -26.970 -62.625 1.00 95.00 94 GLU A N 1
ATOM 640 C CA . GLU A 1 94 ? 52.930 -27.391 -61.227 1.00 95.00 94 GLU A CA 1
ATOM 641 C C . GLU A 1 94 ? 53.335 -28.868 -61.126 1.00 95.00 94 GLU A C 1
ATOM 643 O O . GLU A 1 94 ? 54.264 -29.180 -60.378 1.00 95.00 94 GLU A O 1
ATOM 648 N N . ASP A 1 95 ? 52.722 -29.736 -61.933 1.00 96.19 95 ASP A N 1
ATOM 649 C CA . ASP A 1 95 ? 53.083 -31.151 -62.048 1.00 96.19 95 ASP A CA 1
ATOM 650 C C . ASP A 1 95 ? 54.519 -31.314 -62.575 1.00 96.19 95 ASP A C 1
ATOM 652 O O . ASP A 1 95 ? 55.307 -32.089 -62.029 1.00 96.19 95 ASP A O 1
ATOM 656 N N . GLU A 1 96 ? 54.900 -30.543 -63.601 1.00 96.06 96 GLU A N 1
ATOM 657 C CA . GLU A 1 96 ? 56.259 -30.546 -64.150 1.00 96.06 96 GLU A CA 1
ATOM 658 C C . GLU A 1 96 ? 57.284 -30.058 -63.119 1.00 96.06 96 GLU A C 1
ATOM 660 O O . GLU A 1 96 ? 58.331 -30.681 -62.942 1.00 96.06 96 GLU A O 1
ATOM 665 N N . ARG A 1 97 ? 56.973 -28.995 -62.367 1.00 97.50 97 ARG A N 1
ATOM 666 C CA . ARG A 1 97 ? 57.816 -28.534 -61.254 1.00 97.50 97 ARG A CA 1
ATOM 667 C C . ARG A 1 97 ? 58.018 -29.640 -60.222 1.00 97.50 97 ARG A C 1
ATOM 669 O O . ARG A 1 97 ? 59.138 -29.836 -59.755 1.00 97.50 97 ARG A O 1
ATOM 676 N N . GLU A 1 98 ? 56.944 -30.310 -59.811 1.00 97.12 98 GLU A N 1
ATOM 677 C CA . GLU A 1 98 ? 57.019 -31.368 -58.805 1.00 97.12 98 GLU A CA 1
ATOM 678 C C . GLU A 1 98 ? 57.860 -32.547 -59.299 1.00 97.12 98 GLU A C 1
ATOM 680 O O . GLU A 1 98 ? 58.696 -33.059 -58.553 1.00 97.12 98 GLU A O 1
ATOM 685 N N . PHE A 1 99 ? 57.686 -32.937 -60.563 1.00 97.19 99 PHE A N 1
ATOM 686 C CA . PHE A 1 99 ? 58.507 -33.954 -61.205 1.00 97.19 99 PHE A CA 1
ATOM 687 C C . PHE A 1 99 ? 59.994 -33.576 -61.179 1.00 97.19 99 PHE A C 1
ATOM 689 O O . PHE A 1 99 ? 60.799 -34.347 -60.667 1.00 97.19 99 PHE A O 1
ATOM 696 N N . LEU A 1 100 ? 60.352 -32.372 -61.637 1.00 96.50 100 LEU A N 1
ATOM 697 C CA . LEU A 1 100 ? 61.747 -31.920 -61.708 1.00 96.50 100 LEU A CA 1
ATOM 698 C C . LEU A 1 100 ? 62.419 -31.852 -60.333 1.00 96.50 100 LEU A C 1
ATOM 700 O O . LEU A 1 100 ? 63.557 -32.286 -60.181 1.00 96.50 100 LEU A O 1
ATOM 704 N N . LEU A 1 101 ? 61.718 -31.339 -59.317 1.00 96.44 101 LEU A N 1
ATOM 705 C CA . LEU A 1 101 ? 62.258 -31.266 -57.956 1.00 96.44 101 LEU A CA 1
ATOM 706 C C . LEU A 1 101 ? 62.431 -32.654 -57.334 1.00 96.44 101 LEU A C 1
ATOM 708 O O . LEU A 1 101 ? 63.412 -32.886 -56.634 1.00 96.44 101 LEU A O 1
ATOM 712 N N . ARG A 1 102 ? 61.505 -33.581 -57.608 1.00 96.31 102 ARG A N 1
ATOM 713 C CA . ARG A 1 102 ? 61.634 -34.972 -57.170 1.00 96.31 102 ARG A CA 1
ATOM 714 C C . ARG A 1 102 ? 62.808 -35.661 -57.862 1.00 96.31 102 ARG A C 1
ATOM 716 O O . ARG A 1 102 ? 63.547 -36.362 -57.188 1.00 96.31 102 ARG A O 1
ATOM 723 N N . SER A 1 103 ? 62.992 -35.448 -59.163 1.00 94.31 103 SER A N 1
ATOM 724 C CA . SER A 1 103 ? 64.118 -36.009 -59.917 1.00 94.31 103 SER A CA 1
ATOM 725 C C . SER A 1 103 ? 65.468 -35.455 -59.461 1.00 94.31 103 SER A C 1
ATOM 727 O O . SER A 1 103 ? 66.431 -36.206 -59.435 1.00 94.31 103 SER A O 1
ATOM 729 N N . LEU A 1 104 ? 65.546 -34.183 -59.055 1.00 96.75 104 LEU A N 1
ATOM 730 C CA . LEU A 1 104 ? 66.764 -33.619 -58.460 1.00 96.75 104 LEU A CA 1
ATOM 731 C C . LEU A 1 104 ? 67.104 -34.272 -57.111 1.00 96.75 104 LEU A C 1
ATOM 733 O O . LEU A 1 104 ? 68.254 -34.624 -56.881 1.00 96.75 104 LEU A O 1
ATOM 737 N N . ASP A 1 105 ? 66.109 -34.475 -56.244 1.00 96.50 105 ASP A N 1
ATOM 738 C CA . ASP A 1 105 ? 66.308 -35.159 -54.956 1.00 96.50 105 ASP A CA 1
ATOM 739 C C . ASP A 1 105 ? 66.677 -36.642 -55.132 1.00 96.50 105 ASP A C 1
ATOM 741 O O . ASP A 1 105 ? 67.479 -37.188 -54.377 1.00 96.50 105 ASP A O 1
ATOM 745 N N . ASP A 1 106 ? 66.101 -37.298 -56.140 1.00 95.81 106 ASP A N 1
ATOM 746 C CA . ASP A 1 106 ? 66.439 -38.677 -56.494 1.00 95.81 106 ASP A CA 1
ATOM 747 C C . ASP A 1 106 ? 67.878 -38.785 -57.006 1.00 95.81 106 ASP A C 1
ATOM 749 O O . ASP A 1 106 ? 68.642 -39.607 -56.509 1.00 95.81 106 ASP A O 1
ATOM 753 N N . LEU A 1 107 ? 68.280 -37.870 -57.892 1.00 95.19 107 LEU A N 1
ATOM 754 C CA . LEU A 1 107 ? 69.636 -37.780 -58.427 1.00 95.19 107 LEU A CA 1
ATOM 755 C C . LEU A 1 107 ? 70.680 -37.532 -57.320 1.00 95.19 107 LEU A C 1
ATOM 757 O O . LEU A 1 107 ? 71.749 -38.141 -57.320 1.00 95.19 107 LEU A O 1
ATOM 761 N N . ASP A 1 108 ? 70.361 -36.685 -56.336 1.00 94.69 108 ASP A N 1
ATOM 762 C CA . ASP A 1 108 ? 71.211 -36.460 -55.159 1.00 94.69 108 ASP A CA 1
ATOM 763 C C . ASP A 1 108 ? 71.374 -37.736 -54.311 1.00 94.69 108 ASP A C 1
ATOM 765 O O . ASP A 1 108 ? 72.459 -38.000 -53.781 1.00 94.69 108 ASP A O 1
ATOM 769 N N . ARG A 1 109 ? 70.317 -38.554 -54.199 1.00 95.56 109 ARG A N 1
ATOM 770 C CA . ARG A 1 109 ? 70.351 -39.840 -53.486 1.00 95.56 109 ARG A CA 1
ATOM 771 C C . ARG A 1 109 ? 71.144 -40.903 -54.243 1.00 95.56 109 ARG A C 1
ATOM 773 O O . ARG A 1 109 ? 71.942 -41.593 -53.612 1.00 95.56 109 ARG A O 1
ATOM 780 N N . GLU A 1 110 ? 70.967 -41.008 -55.557 1.00 95.25 110 GLU A N 1
ATOM 781 C CA . GLU A 1 110 ? 71.727 -41.931 -56.413 1.00 95.25 110 GLU A CA 1
ATOM 782 C C . GLU A 1 110 ? 73.229 -41.611 -56.376 1.00 95.25 110 GLU A C 1
ATOM 784 O O . GLU A 1 110 ? 74.054 -42.509 -56.197 1.00 95.25 110 GLU A O 1
ATOM 789 N N . ARG A 1 111 ? 73.604 -40.323 -56.408 1.00 94.19 111 ARG A N 1
ATOM 790 C CA . ARG A 1 111 ? 75.004 -39.906 -56.232 1.00 94.19 111 ARG A CA 1
ATOM 791 C C . ARG A 1 111 ? 75.550 -40.257 -54.853 1.00 94.19 111 ARG A C 1
ATOM 793 O O . ARG A 1 111 ? 76.669 -40.749 -54.742 1.00 94.19 111 ARG A O 1
ATOM 800 N N . ALA A 1 112 ? 74.778 -40.023 -53.791 1.00 93.38 112 ALA A N 1
ATOM 801 C CA . ALA A 1 112 ? 75.201 -40.364 -52.432 1.00 93.38 112 ALA A CA 1
ATOM 802 C C . ALA A 1 112 ? 75.374 -41.881 -52.223 1.00 93.38 112 ALA A C 1
ATOM 804 O O . ALA A 1 112 ? 76.199 -42.291 -51.405 1.00 93.38 112 ALA A O 1
ATOM 805 N N . ALA A 1 113 ? 74.615 -42.702 -52.957 1.00 93.75 113 ALA A N 1
ATOM 806 C CA . ALA A 1 113 ? 74.755 -44.156 -52.987 1.00 93.75 113 ALA A CA 1
ATOM 807 C C . ALA A 1 113 ? 75.950 -44.635 -53.837 1.00 93.75 113 ALA A C 1
ATOM 809 O O . ALA A 1 113 ? 76.404 -45.765 -53.659 1.00 93.75 113 ALA A O 1
ATOM 810 N N . GLY A 1 114 ? 76.493 -43.768 -54.700 1.00 94.44 114 GLY A N 1
ATOM 811 C CA . GLY A 1 114 ? 77.564 -44.092 -55.643 1.00 94.44 114 GLY A CA 1
ATOM 812 C C . GLY A 1 114 ? 77.077 -44.803 -56.908 1.00 94.44 114 GLY A C 1
ATOM 813 O O . GLY A 1 114 ? 77.886 -45.428 -57.590 1.00 94.44 114 GLY A O 1
ATOM 814 N N . ASP A 1 115 ? 75.776 -44.727 -57.208 1.00 94.81 115 ASP A N 1
ATOM 815 C CA . ASP A 1 115 ? 75.150 -45.392 -58.359 1.00 94.81 115 ASP A CA 1
ATOM 816 C C . ASP A 1 115 ? 75.329 -44.606 -59.676 1.00 94.81 115 ASP A C 1
ATOM 818 O O . ASP A 1 115 ? 75.137 -45.161 -60.758 1.00 94.81 115 ASP A O 1
ATOM 822 N N . ILE A 1 116 ? 75.731 -43.333 -59.591 1.00 94.25 116 ILE A N 1
ATOM 823 C CA . ILE A 1 116 ? 76.050 -42.450 -60.721 1.00 94.25 116 ILE A CA 1
ATOM 824 C C . ILE A 1 116 ? 77.400 -41.764 -60.487 1.00 94.25 116 ILE A C 1
ATOM 826 O O . ILE A 1 116 ? 77.746 -41.447 -59.345 1.00 94.25 116 ILE A O 1
ATOM 830 N N . ASP A 1 117 ? 78.173 -41.550 -61.554 1.00 94.44 117 ASP A N 1
ATOM 831 C CA . ASP A 1 117 ? 79.435 -40.817 -61.469 1.00 94.44 117 ASP A CA 1
ATOM 832 C C . ASP A 1 117 ? 79.233 -39.293 -61.390 1.00 94.44 117 ASP A C 1
ATOM 834 O O . ASP A 1 117 ? 78.144 -38.761 -61.619 1.00 94.44 117 ASP A O 1
ATOM 838 N N . ASP A 1 118 ? 80.291 -38.587 -60.988 1.00 90.12 118 ASP A N 1
ATOM 839 C CA . ASP A 1 118 ? 80.240 -37.144 -60.744 1.00 90.12 118 ASP A CA 1
ATOM 840 C C . ASP A 1 118 ? 79.997 -36.330 -62.030 1.00 90.12 118 ASP A C 1
ATOM 842 O O . ASP A 1 118 ? 79.313 -35.308 -61.976 1.00 90.12 118 ASP A O 1
ATOM 846 N N . ASP A 1 119 ? 80.512 -36.778 -63.179 1.00 92.62 119 ASP A N 1
ATOM 847 C CA . ASP A 1 119 ? 80.395 -36.050 -64.449 1.00 92.62 119 ASP A CA 1
ATOM 848 C C . ASP A 1 119 ? 78.971 -36.176 -65.030 1.00 92.62 119 ASP A C 1
ATOM 850 O O . ASP A 1 119 ? 78.372 -35.184 -65.476 1.00 92.62 119 ASP A O 1
ATOM 854 N N . ASP A 1 120 ? 78.388 -37.376 -64.967 1.00 91.81 120 ASP A N 1
ATOM 855 C CA . ASP A 1 120 ? 77.002 -37.648 -65.351 1.00 91.81 120 ASP A CA 1
ATOM 856 C C . ASP A 1 120 ? 76.017 -36.946 -64.405 1.00 91.81 120 ASP A C 1
ATOM 858 O O . ASP A 1 120 ? 75.024 -36.358 -64.854 1.00 91.81 120 ASP A O 1
ATOM 862 N N . TYR A 1 121 ? 76.310 -36.936 -63.100 1.00 94.31 121 TYR A N 1
ATOM 863 C CA . TYR A 1 121 ? 75.527 -36.201 -62.112 1.00 94.31 121 TYR A CA 1
ATOM 864 C C . TYR A 1 121 ? 75.457 -34.706 -62.426 1.00 94.31 121 TYR A C 1
ATOM 866 O O . TYR A 1 121 ? 74.356 -34.155 -62.485 1.00 94.31 121 TYR A O 1
ATOM 874 N N . GLU A 1 122 ? 76.598 -34.043 -62.641 1.00 93.44 122 GLU A N 1
ATOM 875 C CA . GLU A 1 122 ? 76.629 -32.601 -62.913 1.00 93.44 122 GLU A CA 1
ATOM 876 C C . GLU A 1 122 ? 75.870 -32.269 -64.205 1.00 93.44 122 GLU A C 1
ATOM 878 O O . GLU A 1 122 ? 75.056 -31.342 -64.230 1.00 93.44 122 GLU A O 1
ATOM 883 N N . THR A 1 123 ? 76.034 -33.090 -65.248 1.00 93.62 123 THR A N 1
ATOM 884 C CA . THR A 1 123 ? 75.338 -32.913 -66.531 1.00 93.62 123 THR A CA 1
ATOM 885 C C . THR A 1 123 ? 73.813 -33.009 -66.378 1.00 93.62 123 THR A C 1
ATOM 887 O O . THR A 1 123 ? 73.069 -32.155 -66.876 1.00 93.62 123 THR A O 1
ATOM 890 N N . LEU A 1 124 ? 73.314 -34.032 -65.674 1.00 93.56 124 LEU A N 1
ATOM 891 C CA . LEU A 1 124 ? 71.876 -34.211 -65.439 1.00 93.56 124 LEU A CA 1
ATOM 892 C C . LEU A 1 124 ? 71.314 -33.141 -64.497 1.00 93.56 124 LEU A C 1
ATOM 894 O O . LEU A 1 124 ? 70.234 -32.592 -64.746 1.00 93.56 124 LEU A O 1
ATOM 898 N N . ARG A 1 125 ? 72.056 -32.806 -63.438 1.00 93.94 125 ARG A N 1
ATOM 899 C CA . ARG A 1 125 ? 71.692 -31.779 -62.459 1.00 93.94 125 ARG A CA 1
ATOM 900 C C . ARG A 1 125 ? 71.547 -30.418 -63.123 1.00 93.94 125 ARG A C 1
ATOM 902 O O . ARG A 1 125 ? 70.564 -29.724 -62.852 1.00 93.94 125 ARG A O 1
ATOM 909 N N . GLU A 1 126 ? 72.474 -30.031 -63.996 1.00 93.00 126 GLU A N 1
ATOM 910 C CA . GLU A 1 126 ? 72.409 -28.760 -64.719 1.00 93.00 126 GLU A CA 1
ATOM 911 C C . GLU A 1 126 ? 71.147 -28.692 -65.593 1.00 93.00 126 GLU A C 1
ATOM 913 O O . GLU A 1 126 ? 70.373 -27.735 -65.495 1.00 93.00 126 GLU A O 1
ATOM 918 N N . GLY A 1 127 ? 70.862 -29.753 -66.357 1.00 92.12 127 GLY A N 1
ATOM 919 C CA . GLY A 1 127 ? 69.674 -29.835 -67.211 1.00 92.12 127 GLY A CA 1
ATOM 920 C C . GLY A 1 127 ? 68.353 -29.723 -66.439 1.00 92.12 127 GLY A C 1
ATOM 921 O O . GLY A 1 127 ? 67.456 -28.968 -66.833 1.00 92.12 127 GLY A O 1
ATOM 922 N N . TYR A 1 128 ? 68.232 -30.429 -65.311 1.00 93.25 128 TYR A N 1
ATOM 923 C CA . TYR A 1 128 ? 67.046 -30.342 -64.457 1.00 93.25 128 TYR A CA 1
ATOM 924 C C . TYR A 1 128 ? 66.926 -28.987 -63.754 1.00 93.25 128 TYR A C 1
ATOM 926 O O . TYR A 1 128 ? 65.823 -28.449 -63.653 1.00 93.25 128 TYR A O 1
ATOM 934 N N . THR A 1 129 ? 68.041 -28.400 -63.316 1.00 93.50 129 THR A N 1
ATOM 935 C CA . THR A 1 129 ? 68.055 -27.103 -62.624 1.00 93.50 129 THR A CA 1
ATOM 936 C C . THR A 1 129 ? 67.621 -25.970 -63.550 1.00 93.50 129 THR A C 1
ATOM 938 O O . THR A 1 129 ? 66.787 -25.148 -63.162 1.00 93.50 129 THR A O 1
ATOM 941 N N . VAL A 1 130 ? 68.126 -25.945 -64.788 1.00 96.12 130 VAL A N 1
ATOM 942 C CA . VAL A 1 130 ? 67.733 -24.947 -65.795 1.00 96.12 130 VAL A CA 1
ATOM 943 C C . VAL A 1 130 ? 66.235 -25.043 -66.083 1.00 96.12 130 VAL A C 1
ATOM 945 O O . VAL A 1 130 ? 65.525 -24.041 -65.981 1.00 96.12 130 VAL A O 1
ATOM 948 N N . ARG A 1 131 ? 65.718 -26.250 -66.345 1.00 93.00 131 ARG A N 1
ATOM 949 C CA . ARG A 1 131 ? 64.286 -26.438 -66.623 1.00 93.00 131 ARG A CA 1
ATOM 950 C C . ARG A 1 131 ? 63.408 -26.095 -65.415 1.00 93.00 131 ARG A C 1
ATOM 952 O O . ARG A 1 131 ? 62.355 -25.480 -65.572 1.00 93.00 131 ARG A O 1
ATOM 959 N N . ALA A 1 132 ? 63.843 -26.428 -64.199 1.00 93.19 132 ALA A N 1
ATOM 960 C CA . ALA A 1 132 ? 63.120 -26.068 -62.982 1.00 93.19 132 ALA A CA 1
ATOM 961 C C . ALA A 1 132 ? 63.042 -24.544 -62.800 1.00 93.19 132 ALA A C 1
ATOM 963 O O . ALA A 1 132 ? 61.983 -24.023 -62.442 1.00 93.19 132 ALA A O 1
ATOM 964 N N . ALA A 1 133 ? 64.126 -23.817 -63.088 1.00 93.00 133 ALA A N 1
ATOM 965 C CA . ALA A 1 133 ? 64.139 -22.358 -63.040 1.00 93.00 133 ALA A CA 1
ATOM 966 C C . ALA A 1 133 ? 63.160 -21.743 -64.055 1.00 93.00 133 ALA A C 1
ATOM 968 O O . ALA A 1 133 ? 62.408 -20.832 -63.703 1.00 93.00 133 ALA A O 1
ATOM 969 N N . GLU A 1 134 ? 63.102 -22.269 -65.282 1.00 93.56 134 GLU A N 1
ATOM 970 C CA . GLU A 1 134 ? 62.156 -21.819 -66.314 1.00 93.56 134 GLU A CA 1
ATOM 971 C C . GLU A 1 134 ? 60.693 -21.986 -65.873 1.00 93.56 134 GLU A C 1
ATOM 973 O O . GLU A 1 134 ? 59.901 -21.041 -65.957 1.00 93.56 134 GLU A O 1
ATOM 978 N N . VAL A 1 135 ? 60.341 -23.159 -65.335 1.00 94.88 135 VAL A N 1
ATOM 979 C CA . VAL A 1 135 ? 58.986 -23.449 -64.839 1.00 94.88 135 VAL A CA 1
ATOM 980 C C . VAL A 1 135 ? 58.624 -22.553 -63.649 1.00 94.88 135 VAL A C 1
ATOM 982 O O . VAL A 1 135 ? 57.518 -22.006 -63.588 1.00 94.88 135 VAL A O 1
ATOM 985 N N . LEU A 1 136 ? 59.554 -22.349 -62.712 1.00 93.75 136 LEU A N 1
ATOM 986 C CA . LEU A 1 136 ? 59.349 -21.468 -61.559 1.00 93.75 136 LEU A CA 1
ATOM 987 C C . LEU A 1 136 ? 59.120 -20.013 -61.987 1.00 93.75 136 LEU A C 1
ATOM 989 O O . LEU A 1 136 ? 58.184 -19.378 -61.495 1.00 93.75 136 LEU A O 1
ATOM 993 N N . HIS A 1 137 ? 59.903 -19.507 -62.944 1.00 91.69 137 HIS A N 1
ATOM 994 C CA . HIS A 1 137 ? 59.710 -18.168 -63.499 1.00 91.69 137 HIS A CA 1
ATOM 995 C C . HIS A 1 137 ? 58.349 -18.018 -64.187 1.00 91.69 137 HIS A C 1
ATOM 997 O O . HIS A 1 137 ? 57.659 -17.021 -63.955 1.00 91.69 137 HIS A O 1
ATOM 1003 N N . ALA A 1 138 ? 57.917 -19.016 -64.964 1.00 90.44 138 ALA A N 1
ATOM 1004 C CA . ALA A 1 138 ? 56.606 -19.007 -65.609 1.00 90.44 138 ALA A CA 1
ATOM 1005 C C . ALA A 1 138 ? 55.455 -18.970 -64.583 1.00 90.44 138 ALA A C 1
ATOM 1007 O O . ALA A 1 138 ? 54.511 -18.186 -64.728 1.00 90.44 138 ALA A O 1
ATOM 1008 N N . LEU A 1 139 ? 55.538 -19.765 -63.509 1.00 92.06 139 LEU A N 1
ATOM 1009 C C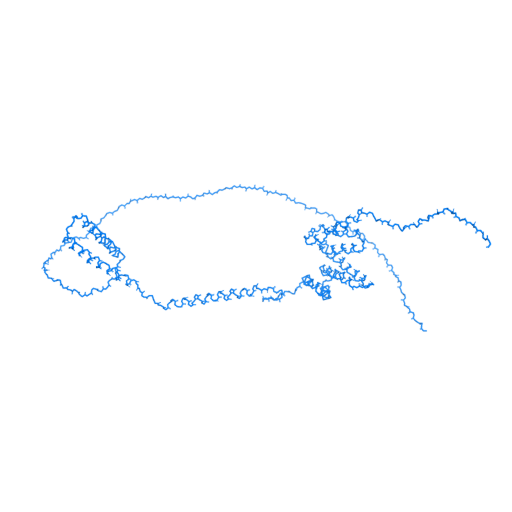A . LEU A 1 139 ? 54.542 -19.771 -62.430 1.00 92.06 139 LEU A CA 1
ATOM 1010 C C . LEU A 1 139 ? 54.515 -18.447 -61.652 1.00 92.06 139 LEU A C 1
ATOM 1012 O O . LEU A 1 139 ? 53.435 -17.937 -61.331 1.00 92.06 139 LEU A O 1
ATOM 1016 N N . ASP A 1 140 ? 55.675 -17.854 -61.369 1.00 91.25 140 ASP A N 1
ATOM 1017 C CA . ASP A 1 140 ? 55.763 -16.565 -60.679 1.00 91.25 140 ASP A CA 1
ATOM 1018 C C . ASP A 1 140 ? 55.229 -15.407 -61.523 1.00 91.25 140 ASP A C 1
ATOM 1020 O O . ASP A 1 140 ? 54.526 -14.535 -60.999 1.00 91.25 140 ASP A O 1
ATOM 1024 N N . GLU A 1 141 ? 55.444 -15.436 -62.836 1.00 89.75 141 GLU A N 1
ATOM 1025 C CA . GLU A 1 141 ? 54.833 -14.496 -63.771 1.00 89.75 141 GLU A CA 1
ATOM 1026 C C . GLU A 1 141 ? 53.298 -14.616 -63.757 1.00 89.75 141 GLU A C 1
ATOM 1028 O O . GLU A 1 141 ? 52.595 -13.605 -63.642 1.00 89.75 141 GLU A O 1
ATOM 1033 N N . GLN A 1 142 ? 52.745 -15.838 -63.748 1.00 88.62 142 GLN A N 1
ATOM 1034 C CA . GLN A 1 142 ? 51.295 -16.035 -63.608 1.00 88.62 142 GLN A CA 1
ATOM 1035 C C . GLN A 1 142 ? 50.759 -15.504 -62.272 1.00 88.62 142 GLN A C 1
ATOM 1037 O O . GLN A 1 142 ? 49.685 -14.887 -62.229 1.00 88.62 142 GLN A O 1
ATOM 1042 N N . ARG A 1 143 ? 51.499 -15.695 -61.173 1.00 87.88 143 ARG A N 1
ATOM 1043 C CA . ARG A 1 143 ? 51.147 -15.152 -59.850 1.00 87.88 143 ARG A CA 1
ATOM 1044 C C . ARG A 1 143 ? 51.175 -13.626 -59.848 1.00 87.88 143 ARG A C 1
ATOM 1046 O O . ARG A 1 143 ? 50.248 -13.010 -59.317 1.00 87.88 143 ARG A O 1
ATOM 1053 N N . ALA A 1 144 ? 52.180 -13.010 -60.466 1.00 83.56 144 ALA A N 1
ATOM 1054 C CA . ALA A 1 144 ? 52.289 -11.560 -60.602 1.00 83.56 144 ALA A CA 1
ATOM 1055 C C . ALA A 1 144 ? 51.135 -10.983 -61.435 1.00 83.56 144 ALA A C 1
ATOM 1057 O O . ALA A 1 144 ? 50.505 -10.009 -61.028 1.00 83.56 144 ALA A O 1
ATOM 1058 N N . LEU A 1 145 ? 50.770 -11.638 -62.540 1.00 82.44 145 LEU A N 1
ATOM 1059 C CA . LEU A 1 145 ? 49.635 -11.237 -63.371 1.00 82.44 145 LEU A CA 1
ATOM 1060 C C . LEU A 1 145 ? 48.292 -11.391 -62.641 1.00 82.44 145 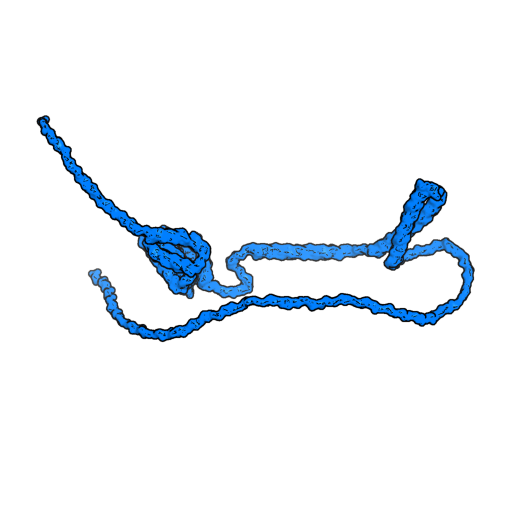LEU A C 1
ATOM 1062 O O . LEU A 1 145 ? 47.374 -10.595 -62.854 1.00 82.44 145 LEU A O 1
ATOM 1066 N N . ARG A 1 146 ? 48.110 -12.421 -61.805 1.00 76.38 146 ARG A N 1
ATOM 1067 C CA . ARG A 1 146 ? 46.892 -12.600 -60.983 1.00 76.38 146 ARG A CA 1
ATOM 1068 C C . ARG A 1 146 ? 46.811 -11.598 -59.830 1.00 76.38 146 ARG A C 1
ATOM 1070 O O . ARG A 1 146 ? 45.712 -11.198 -59.450 1.00 76.38 146 ARG A O 1
ATOM 1077 N N . ARG A 1 147 ? 47.950 -11.139 -59.315 1.00 73.62 147 ARG A N 1
ATOM 1078 C CA . ARG A 1 147 ? 48.032 -10.037 -58.351 1.00 73.62 147 ARG A CA 1
ATOM 1079 C C . ARG A 1 147 ? 47.814 -8.697 -59.063 1.00 73.62 147 ARG A C 1
ATOM 1081 O O . ARG A 1 147 ? 48.739 -7.919 -59.253 1.00 73.62 147 ARG A O 1
ATOM 1088 N N . THR A 1 148 ? 46.569 -8.361 -59.403 1.00 55.09 148 THR A N 1
ATOM 1089 C CA . THR A 1 148 ? 46.226 -6.939 -59.587 1.00 55.09 148 THR A CA 1
ATOM 1090 C C . THR A 1 148 ? 46.574 -6.192 -58.296 1.00 55.09 148 THR A C 1
ATOM 1092 O O . THR A 1 148 ? 46.119 -6.635 -57.235 1.00 55.09 148 THR A O 1
ATOM 1095 N N . PRO A 1 149 ? 47.319 -5.069 -58.326 1.00 51.34 149 PRO A N 1
ATOM 1096 C CA . PRO A 1 149 ? 47.463 -4.242 -57.139 1.00 51.34 149 PRO A CA 1
ATOM 1097 C C . PRO A 1 149 ? 46.061 -3.798 -56.727 1.00 51.34 149 PRO A C 1
ATOM 1099 O O . PRO A 1 149 ? 45.366 -3.099 -57.469 1.00 51.34 149 PRO A O 1
ATOM 1102 N N . ALA A 1 150 ? 45.610 -4.267 -55.564 1.00 50.66 150 ALA A N 1
ATOM 1103 C CA . ALA A 1 150 ? 44.321 -3.887 -55.019 1.00 50.66 150 ALA A CA 1
ATOM 1104 C C . ALA A 1 150 ? 44.263 -2.356 -54.969 1.00 50.66 150 ALA A C 1
ATOM 1106 O O . ALA A 1 150 ? 45.084 -1.715 -54.310 1.00 50.66 150 ALA A O 1
ATOM 1107 N N . ARG A 1 151 ? 43.312 -1.757 -55.698 1.00 48.62 151 ARG A N 1
ATOM 1108 C CA . ARG A 1 151 ? 43.026 -0.318 -55.643 1.00 48.62 151 ARG A CA 1
ATOM 1109 C C . ARG A 1 151 ? 42.755 0.058 -54.181 1.00 48.62 151 ARG A C 1
ATOM 1111 O O . ARG A 1 151 ? 41.640 -0.109 -53.686 1.00 48.62 151 ARG A O 1
ATOM 1118 N N . ARG A 1 152 ? 43.774 0.609 -53.512 1.00 52.12 152 ARG A N 1
ATOM 1119 C CA . ARG A 1 152 ? 43.805 1.034 -52.097 1.00 52.12 152 ARG A CA 1
ATOM 1120 C C . ARG A 1 152 ? 42.765 2.104 -51.718 1.00 52.12 152 ARG A C 1
ATOM 1122 O O . ARG A 1 152 ? 42.702 2.516 -50.569 1.00 52.12 152 ARG A O 1
ATOM 1129 N N . LEU A 1 153 ? 41.904 2.525 -52.644 1.00 54.31 153 LEU A N 1
ATOM 1130 C CA . LEU A 1 153 ? 40.874 3.545 -52.427 1.00 54.31 153 LEU A CA 1
ATOM 1131 C C . LEU A 1 153 ? 39.504 2.977 -52.007 1.00 54.31 153 LEU A C 1
ATOM 1133 O O . LEU A 1 153 ? 38.639 3.740 -51.583 1.00 54.31 153 LEU A O 1
ATOM 1137 N N . ARG A 1 154 ? 39.281 1.654 -52.092 1.00 54.38 154 ARG A N 1
ATOM 1138 C CA . ARG A 1 154 ? 38.029 1.022 -51.615 1.00 54.38 154 ARG A CA 1
ATOM 1139 C C . ARG A 1 154 ? 38.102 0.546 -50.159 1.00 54.38 154 ARG A C 1
ATOM 1141 O O . ARG A 1 154 ? 37.084 0.574 -49.479 1.00 54.38 154 ARG A O 1
ATOM 1148 N N . GLY A 1 155 ? 39.295 0.208 -49.660 1.00 52.06 155 GLY A N 1
ATOM 1149 C CA . GLY A 1 155 ? 39.503 -0.198 -48.263 1.00 52.06 155 GLY A CA 1
ATOM 1150 C C . GLY A 1 155 ? 39.295 0.946 -47.270 1.00 52.06 155 GLY A C 1
ATOM 1151 O O . GLY A 1 155 ? 38.586 0.773 -46.291 1.00 52.06 155 GLY A O 1
ATOM 1152 N N . ALA A 1 156 ? 39.811 2.144 -47.564 1.00 59.41 156 ALA A N 1
ATOM 1153 C CA . ALA A 1 156 ? 39.640 3.304 -46.684 1.00 59.41 156 ALA A CA 1
ATOM 1154 C C . ALA A 1 156 ? 38.167 3.732 -46.551 1.00 59.41 156 ALA A C 1
ATOM 1156 O O . ALA A 1 156 ? 37.711 4.035 -45.456 1.00 59.41 156 ALA A O 1
ATOM 1157 N N . ARG A 1 157 ? 37.393 3.688 -47.646 1.00 62.41 157 ARG A N 1
ATOM 1158 C CA . ARG A 1 157 ? 35.952 3.993 -47.615 1.00 62.41 157 ARG A CA 1
ATOM 1159 C C . ARG A 1 157 ? 35.146 2.931 -46.871 1.00 62.41 157 ARG A C 1
ATOM 1161 O O . ARG A 1 157 ? 34.204 3.286 -46.176 1.00 62.41 157 ARG A O 1
ATOM 1168 N N . LEU A 1 158 ? 35.524 1.656 -46.990 1.00 65.81 158 LEU A N 1
ATOM 1169 C CA . LEU A 1 158 ? 34.898 0.570 -46.236 1.00 65.81 158 LEU A CA 1
ATOM 1170 C C . LEU A 1 158 ? 35.218 0.679 -44.739 1.00 65.81 158 LEU A C 1
ATOM 1172 O O . LEU A 1 158 ? 34.321 0.543 -43.923 1.00 65.81 158 LEU A O 1
ATOM 1176 N N . VAL A 1 159 ? 36.467 0.988 -44.380 1.00 69.88 159 VAL A N 1
ATOM 1177 C CA . VAL A 1 159 ? 36.881 1.201 -42.984 1.00 69.88 159 VAL A CA 1
ATOM 1178 C C . VAL A 1 159 ? 36.159 2.404 -42.390 1.00 69.88 159 VAL A C 1
ATOM 1180 O O . VAL A 1 159 ? 35.602 2.283 -41.307 1.00 69.88 159 VAL A O 1
ATOM 1183 N N . VAL A 1 160 ? 36.078 3.527 -43.111 1.00 77.38 160 VAL A N 1
ATOM 1184 C CA . VAL A 1 160 ? 35.280 4.679 -42.669 1.00 77.38 160 VAL A CA 1
ATOM 1185 C C . VAL A 1 160 ? 33.815 4.281 -42.520 1.00 77.38 160 VAL A C 1
ATOM 1187 O O . VAL A 1 160 ? 33.247 4.550 -41.479 1.00 77.38 160 VAL A O 1
ATOM 1190 N N . ALA A 1 161 ? 33.211 3.580 -43.483 1.00 76.12 161 ALA A N 1
ATOM 1191 C CA . ALA A 1 161 ? 31.818 3.143 -43.371 1.00 76.12 161 ALA A CA 1
ATOM 1192 C C . ALA A 1 161 ? 31.580 2.217 -42.165 1.00 76.12 161 ALA A C 1
ATOM 1194 O O . ALA A 1 161 ? 30.607 2.402 -41.442 1.00 76.12 161 ALA A O 1
ATOM 1195 N N . VAL A 1 162 ? 32.477 1.262 -41.908 1.00 79.88 162 VAL A N 1
ATOM 1196 C CA . VAL A 1 162 ? 32.389 0.345 -40.762 1.00 79.88 162 VAL A CA 1
ATOM 1197 C C . VAL A 1 162 ? 32.578 1.093 -39.445 1.00 79.88 162 VAL A C 1
ATOM 1199 O O . VAL A 1 162 ? 31.807 0.871 -38.519 1.00 79.88 162 VAL A O 1
ATOM 1202 N N . VAL A 1 163 ? 33.540 2.016 -39.361 1.00 83.38 163 VAL A N 1
ATOM 1203 C CA . VAL A 1 163 ? 33.754 2.854 -38.170 1.00 83.38 163 VAL A CA 1
ATOM 1204 C C . VAL A 1 163 ? 32.564 3.781 -37.939 1.00 83.38 163 VAL A C 1
ATOM 1206 O O . VAL A 1 163 ? 32.112 3.903 -36.807 1.00 83.38 163 VAL A O 1
ATOM 1209 N N . SER A 1 164 ? 32.002 4.372 -38.993 1.00 78.50 164 SER A N 1
ATOM 1210 C CA . SER A 1 164 ? 30.798 5.199 -38.916 1.00 78.50 164 SER A CA 1
ATOM 1211 C C . SER A 1 164 ? 29.610 4.398 -38.406 1.00 78.50 164 SER A C 1
ATOM 1213 O O . SER A 1 164 ? 28.938 4.846 -37.488 1.00 78.50 164 SER A O 1
ATOM 1215 N N . VAL A 1 165 ? 29.361 3.207 -38.961 1.00 87.25 165 VAL A N 1
ATOM 1216 C CA . VAL A 1 165 ? 28.261 2.328 -38.537 1.00 87.25 165 VAL A CA 1
ATOM 1217 C C . VAL A 1 165 ? 28.480 1.827 -37.113 1.00 87.25 165 VAL A C 1
ATOM 1219 O O . VAL A 1 165 ? 27.535 1.821 -36.335 1.00 87.25 165 VAL A O 1
ATOM 1222 N N . ALA A 1 166 ? 29.708 1.467 -36.737 1.00 86.44 166 ALA A N 1
ATOM 1223 C CA . ALA A 1 166 ? 30.040 1.077 -35.371 1.00 86.44 166 ALA A CA 1
ATOM 1224 C C . ALA A 1 166 ? 29.843 2.244 -34.393 1.00 86.44 166 ALA A C 1
ATOM 1226 O O . ALA A 1 166 ? 29.237 2.056 -33.346 1.00 86.44 166 ALA A O 1
ATOM 1227 N N . ALA A 1 167 ? 30.266 3.460 -34.744 1.00 84.94 167 ALA A N 1
ATOM 1228 C CA . ALA A 1 167 ? 30.036 4.658 -33.940 1.00 84.94 167 ALA A CA 1
ATOM 1229 C C . ALA A 1 167 ? 28.542 5.003 -33.836 1.00 84.94 167 ALA A C 1
ATOM 1231 O O . ALA A 1 167 ? 28.084 5.396 -32.768 1.00 84.94 167 ALA A O 1
ATOM 1232 N N . LEU A 1 168 ? 27.766 4.801 -34.905 1.00 86.31 168 LEU A N 1
ATOM 1233 C CA . LEU A 1 168 ? 26.312 4.974 -34.903 1.00 86.31 168 LEU A CA 1
ATOM 1234 C C . LEU A 1 168 ? 25.616 3.903 -34.060 1.00 86.31 168 LEU A C 1
ATOM 1236 O O . LEU A 1 168 ? 24.696 4.226 -33.322 1.00 86.31 168 LEU A O 1
ATOM 1240 N N . ALA A 1 169 ? 26.068 2.651 -34.121 1.00 83.50 169 ALA A N 1
ATOM 1241 C CA . ALA A 1 169 ? 25.535 1.547 -33.329 1.00 83.50 169 ALA A CA 1
ATOM 1242 C C . ALA A 1 169 ? 25.886 1.692 -31.843 1.00 83.50 169 ALA A C 1
ATOM 1244 O O . ALA A 1 169 ? 25.031 1.477 -30.991 1.00 83.50 169 ALA A O 1
ATOM 1245 N N . ILE A 1 170 ? 27.112 2.113 -31.524 1.00 84.94 170 ILE A N 1
ATOM 1246 C CA . ILE A 1 170 ? 27.536 2.438 -30.159 1.00 84.94 170 ILE A CA 1
ATOM 1247 C C . ILE A 1 170 ? 26.783 3.674 -29.670 1.00 84.94 170 ILE A C 1
ATOM 1249 O O . ILE A 1 170 ? 26.262 3.656 -28.565 1.00 84.94 170 ILE A O 1
ATOM 1253 N N . GLY A 1 171 ? 26.652 4.718 -30.489 1.00 82.62 171 GLY A N 1
ATOM 1254 C CA . GLY A 1 171 ? 25.877 5.915 -30.162 1.00 82.62 171 GLY A CA 1
ATOM 1255 C C . GLY A 1 171 ? 24.403 5.601 -29.916 1.00 82.62 171 GLY A C 1
ATOM 1256 O O . GLY A 1 171 ? 23.850 6.033 -28.912 1.00 82.62 171 GLY A O 1
ATOM 1257 N N . ALA A 1 172 ? 23.782 4.783 -30.768 1.00 79.19 172 ALA A N 1
ATOM 1258 C CA . ALA A 1 172 ? 22.419 4.299 -30.586 1.00 79.19 172 ALA A CA 1
ATOM 1259 C C . ALA A 1 172 ? 22.300 3.394 -29.353 1.00 79.19 172 ALA A C 1
ATOM 1261 O O . ALA A 1 172 ? 21.354 3.537 -28.594 1.00 79.19 172 ALA A O 1
ATOM 1262 N N . GLY A 1 173 ? 23.270 2.513 -29.100 1.00 77.38 173 GLY A N 1
ATOM 1263 C CA . GLY A 1 173 ? 23.314 1.662 -27.911 1.00 77.38 173 GLY A CA 1
ATOM 1264 C C . GLY A 1 173 ? 23.483 2.459 -26.615 1.00 77.38 173 GLY A C 1
ATOM 1265 O O . GLY A 1 173 ? 22.799 2.181 -25.636 1.00 77.38 173 GLY A O 1
ATOM 1266 N N . VAL A 1 174 ? 24.327 3.493 -26.614 1.00 79.38 174 VAL A N 1
ATOM 1267 C CA . VAL A 1 174 ? 24.525 4.423 -25.492 1.00 79.38 174 VAL A CA 1
ATOM 1268 C C . VAL A 1 174 ? 23.295 5.306 -25.298 1.00 79.38 174 VAL A C 1
ATOM 1270 O O . VAL A 1 174 ? 22.873 5.492 -24.163 1.00 79.38 174 VAL A O 1
ATOM 1273 N N . LEU A 1 175 ? 22.667 5.794 -26.370 1.00 70.38 175 LEU A N 1
ATOM 1274 C CA . LEU A 1 175 ? 21.405 6.535 -26.308 1.00 70.38 175 LEU A CA 1
ATOM 1275 C C . LEU A 1 175 ? 20.276 5.649 -25.765 1.00 70.38 175 LEU A C 1
ATOM 1277 O O . LEU A 1 175 ? 19.525 6.075 -24.894 1.00 70.38 175 LEU A O 1
ATOM 1281 N N . VAL A 1 176 ? 20.197 4.393 -26.211 1.00 72.44 176 VAL A N 1
ATOM 1282 C CA . VAL A 1 176 ? 19.248 3.402 -25.698 1.00 72.44 176 VAL A CA 1
ATOM 1283 C C . VAL A 1 176 ? 19.539 3.097 -24.230 1.00 72.44 176 VAL A C 1
ATOM 1285 O O . VAL A 1 176 ? 18.603 3.101 -23.437 1.00 72.44 176 VAL A O 1
ATOM 1288 N N . ALA A 1 177 ? 20.798 2.928 -23.822 1.00 65.19 177 ALA A N 1
ATOM 1289 C CA . ALA A 1 177 ? 21.182 2.705 -22.427 1.00 65.19 177 ALA A CA 1
ATOM 1290 C C . ALA A 1 177 ? 20.880 3.920 -21.529 1.00 65.19 177 ALA A C 1
ATOM 1292 O O . ALA A 1 177 ? 20.365 3.747 -20.426 1.00 65.19 177 ALA A O 1
ATOM 1293 N N . GLN A 1 178 ? 21.106 5.144 -22.017 1.00 64.75 178 GLN A N 1
ATOM 1294 C CA . GLN A 1 178 ? 20.722 6.381 -21.327 1.00 64.75 178 GLN A CA 1
ATOM 1295 C C . GLN A 1 178 ? 19.197 6.573 -21.292 1.00 64.75 178 GLN A C 1
ATOM 1297 O O . GLN A 1 178 ? 18.679 7.083 -20.306 1.00 64.75 178 GLN A O 1
ATOM 1302 N N . SER A 1 179 ? 18.459 6.095 -22.301 1.00 62.16 179 SER A N 1
ATOM 1303 C CA . SER A 1 179 ? 16.984 6.078 -22.301 1.00 62.16 179 SER A CA 1
ATOM 1304 C C . SER A 1 179 ? 16.383 4.932 -21.474 1.00 62.16 179 SER A C 1
ATOM 1306 O O . SER A 1 179 ? 15.216 4.980 -21.091 1.00 62.16 179 SER A O 1
ATOM 1308 N N . SER A 1 180 ? 17.182 3.904 -21.170 1.00 57.78 180 SER A N 1
ATOM 1309 C CA . SER A 1 180 ? 16.773 2.734 -20.383 1.00 57.78 180 SER A CA 1
ATOM 1310 C C . SER A 1 180 ? 17.090 2.889 -18.893 1.00 57.78 180 SER A C 1
ATOM 1312 O O . SER A 1 180 ? 16.619 2.105 -18.071 1.00 57.78 180 SER A O 1
ATOM 1314 N N . GLY A 1 181 ? 17.852 3.918 -18.518 1.00 58.78 181 GLY A N 1
ATOM 1315 C CA . GLY A 1 181 ? 18.191 4.236 -17.138 1.00 58.78 181 GLY A CA 1
ATOM 1316 C C . GLY A 1 181 ? 17.279 5.317 -16.571 1.00 58.78 181 GLY A C 1
ATOM 1317 O O . GLY A 1 181 ? 17.541 6.497 -16.766 1.00 58.78 181 GLY A O 1
ATOM 1318 N N . ARG A 1 182 ? 16.283 4.886 -15.782 1.00 42.81 182 ARG A N 1
ATOM 1319 C CA . ARG A 1 182 ? 15.241 5.664 -15.072 1.00 42.81 182 ARG A CA 1
ATOM 1320 C C . ARG A 1 182 ? 13.973 5.904 -15.893 1.00 42.81 182 ARG A C 1
ATOM 1322 O O . ARG A 1 182 ? 13.718 6.993 -16.394 1.00 42.81 182 ARG A O 1
ATOM 1329 N N . ARG A 1 183 ? 13.071 4.918 -15.866 1.00 45.25 183 ARG A N 1
ATOM 1330 C CA . ARG A 1 183 ? 11.637 5.233 -15.888 1.00 45.25 183 ARG A CA 1
ATOM 1331 C C . ARG A 1 183 ? 11.306 5.962 -14.583 1.00 45.25 183 ARG A C 1
ATOM 1333 O O . ARG A 1 183 ? 10.865 5.344 -13.621 1.00 45.25 183 ARG A O 1
ATOM 1340 N N . THR A 1 184 ? 11.565 7.264 -14.508 1.00 47.41 184 THR A N 1
ATOM 1341 C CA . THR A 1 184 ? 10.815 8.095 -13.570 1.00 47.41 184 THR A CA 1
ATOM 1342 C C . THR A 1 184 ? 9.387 8.089 -14.082 1.00 47.41 184 THR A C 1
ATOM 1344 O O . THR A 1 184 ? 9.135 8.510 -15.213 1.00 47.41 184 THR A O 1
ATOM 1347 N N . MET A 1 185 ? 8.470 7.546 -13.280 1.00 47.78 185 MET A N 1
ATOM 1348 C CA . MET A 1 185 ? 7.047 7.769 -13.491 1.00 47.78 185 MET A CA 1
ATOM 1349 C C . MET A 1 185 ? 6.856 9.264 -13.761 1.00 47.78 185 MET A C 1
ATOM 1351 O O . MET A 1 185 ? 7.410 10.077 -13.022 1.00 47.78 185 MET A O 1
ATOM 1355 N N . ASN A 1 186 ? 6.137 9.588 -14.839 1.00 54.47 186 ASN A N 1
ATOM 1356 C CA . ASN A 1 186 ? 5.715 10.931 -15.255 1.00 54.47 186 ASN A CA 1
ATOM 1357 C C . ASN A 1 186 ? 6.371 11.594 -16.491 1.00 54.47 186 ASN A C 1
ATOM 1359 O O . ASN A 1 186 ? 6.222 12.801 -16.649 1.00 54.47 186 ASN A O 1
ATOM 1363 N N . GLN A 1 187 ? 7.000 10.864 -17.426 1.00 50.34 187 GLN A N 1
ATOM 1364 C CA . GLN A 1 187 ? 7.162 11.381 -18.803 1.00 50.34 187 GLN A CA 1
ATOM 1365 C C . GLN A 1 187 ? 6.661 10.390 -19.859 1.00 50.34 187 GLN A C 1
ATOM 1367 O O . GLN A 1 187 ? 7.206 9.303 -20.039 1.00 50.34 187 GLN A O 1
ATOM 1372 N N . THR A 1 188 ? 5.599 10.785 -20.559 1.00 53.78 188 THR A N 1
ATOM 1373 C CA . THR A 1 188 ? 4.990 10.058 -21.678 1.00 53.78 188 THR A CA 1
ATOM 1374 C C . THR A 1 188 ? 5.449 10.668 -22.999 1.00 53.78 188 THR A C 1
ATOM 1376 O O . THR A 1 188 ? 5.128 11.815 -23.308 1.00 53.78 188 THR A O 1
ATOM 1379 N N . VAL A 1 189 ? 6.190 9.887 -23.786 1.00 56.00 189 VAL A N 1
ATOM 1380 C CA . VAL A 1 189 ? 6.535 10.186 -25.180 1.00 56.00 189 VAL A CA 1
ATOM 1381 C C . VAL A 1 189 ? 5.277 9.988 -26.037 1.00 56.00 189 VAL A C 1
ATOM 1383 O O . VAL A 1 189 ? 4.772 8.878 -26.149 1.00 56.00 189 VAL A O 1
ATOM 1386 N N . SER A 1 190 ? 4.770 11.085 -26.604 1.00 57.50 190 SER A N 1
ATOM 1387 C CA . SER A 1 190 ? 3.760 11.167 -27.675 1.00 57.50 190 SER A CA 1
ATOM 1388 C C . SER A 1 190 ? 2.468 10.354 -27.501 1.00 57.50 190 SER A C 1
ATOM 1390 O O . SER A 1 190 ? 2.242 9.334 -28.143 1.00 57.50 190 SER A O 1
ATOM 1392 N N . GLY A 1 191 ? 1.561 10.911 -26.702 1.00 49.44 191 GLY A N 1
ATOM 1393 C CA . GLY A 1 191 ? 0.138 10.583 -26.658 1.00 49.44 191 GLY A CA 1
ATOM 1394 C C . GLY A 1 191 ? -0.461 11.201 -25.401 1.00 49.44 191 GLY A C 1
ATOM 1395 O O . GLY A 1 191 ? 0.078 10.986 -24.320 1.00 49.44 191 GLY A O 1
ATOM 1396 N N . LYS A 1 192 ? -1.525 12.009 -25.509 1.00 48.47 192 LYS A N 1
ATOM 1397 C CA . LYS A 1 192 ? -2.279 12.455 -24.325 1.00 48.47 192 LYS A CA 1
ATOM 1398 C C . LYS A 1 192 ? -2.811 11.198 -23.640 1.00 48.47 192 LYS A C 1
ATOM 1400 O O . LYS A 1 192 ? -3.806 10.644 -24.099 1.00 48.47 192 LYS A O 1
ATOM 1405 N N . LEU A 1 193 ? -2.141 10.722 -22.592 1.00 56.09 193 LEU A N 1
ATOM 1406 C CA . LEU A 1 193 ? -2.746 9.703 -21.752 1.00 56.09 193 LEU A CA 1
ATOM 1407 C C . LEU A 1 193 ? -4.006 10.313 -21.128 1.00 56.09 193 LEU A C 1
ATOM 1409 O O . LEU A 1 193 ? -3.997 11.499 -20.772 1.00 56.09 193 LEU A O 1
ATOM 1413 N N . PRO A 1 194 ? -5.092 9.533 -21.011 1.00 69.00 194 PRO A N 1
ATOM 1414 C CA . PRO A 1 194 ? -6.201 9.942 -20.171 1.00 69.00 194 PRO A CA 1
ATOM 1415 C C . PRO A 1 194 ? -5.670 10.251 -18.761 1.00 69.00 194 PRO A C 1
ATOM 1417 O O . PRO A 1 194 ? -4.704 9.617 -18.320 1.00 69.00 194 PRO A O 1
ATOM 1420 N N . PRO A 1 195 ? -6.260 11.236 -18.061 1.00 79.69 195 PRO A N 1
ATOM 1421 C CA . PRO A 1 195 ? -5.888 11.509 -16.681 1.00 79.69 195 PRO A CA 1
ATOM 1422 C C . PRO A 1 195 ? -6.025 10.228 -15.841 1.00 79.69 195 PRO A C 1
ATOM 1424 O O . PRO A 1 195 ? -6.877 9.388 -16.156 1.00 79.69 195 PRO A O 1
ATOM 1427 N N . PRO A 1 196 ? -5.206 10.061 -14.787 1.00 86.69 196 PRO A N 1
ATOM 1428 C CA . PRO A 1 196 ? -5.291 8.887 -13.933 1.00 86.69 196 PRO A CA 1
ATOM 1429 C C . PRO A 1 196 ? -6.709 8.743 -13.380 1.00 86.69 196 PRO A C 1
ATOM 1431 O O . PRO A 1 196 ? -7.353 9.723 -12.993 1.00 86.69 196 PRO A O 1
ATOM 1434 N N . THR A 1 197 ? -7.198 7.505 -13.337 1.00 95.44 197 THR A N 1
ATOM 1435 C CA . THR A 1 197 ? -8.462 7.193 -12.656 1.00 95.44 197 THR A CA 1
ATOM 1436 C C . THR A 1 197 ? -8.365 7.568 -11.171 1.00 95.44 197 THR A C 1
ATOM 1438 O O . THR A 1 197 ? -7.262 7.539 -10.616 1.00 95.44 197 THR A O 1
ATOM 1441 N N . PRO A 1 198 ? -9.484 7.857 -10.481 1.00 96.88 198 PRO A N 1
ATOM 1442 C CA . PRO A 1 198 ? -9.473 8.144 -9.044 1.00 96.88 198 PRO A CA 1
ATOM 1443 C C . PRO A 1 198 ? -8.713 7.089 -8.222 1.00 96.88 198 PRO A C 1
ATOM 1445 O O . PRO A 1 198 ? -7.868 7.435 -7.402 1.00 96.88 198 PRO A O 1
ATOM 1448 N N . THR A 1 199 ? -8.901 5.799 -8.519 1.00 97.25 199 THR A N 1
ATOM 1449 C CA . THR A 1 199 ? -8.173 4.704 -7.853 1.00 97.25 199 THR A CA 1
ATOM 1450 C C . THR A 1 199 ? -6.670 4.709 -8.152 1.00 97.25 199 THR A C 1
ATOM 1452 O O . THR A 1 199 ? -5.868 4.414 -7.268 1.00 97.25 199 THR A O 1
ATOM 1455 N N . GLN A 1 200 ? -6.251 5.037 -9.379 1.00 96.19 200 GLN A N 1
ATOM 1456 C CA . GLN A 1 200 ? -4.824 5.198 -9.698 1.00 96.19 200 GLN A CA 1
ATOM 1457 C C . GLN A 1 200 ? -4.229 6.388 -8.941 1.00 96.19 200 GLN A C 1
ATOM 1459 O O . GLN A 1 200 ? -3.183 6.240 -8.315 1.00 96.19 200 GLN A O 1
ATOM 1464 N N . GLN A 1 201 ? -4.940 7.517 -8.912 1.00 96.56 201 GLN A N 1
ATOM 1465 C CA . GLN A 1 201 ? -4.534 8.692 -8.149 1.00 96.56 201 GLN A CA 1
ATOM 1466 C C . GLN A 1 201 ? -4.422 8.369 -6.648 1.00 96.56 201 GLN A C 1
ATOM 1468 O O . GLN A 1 201 ? -3.444 8.756 -6.014 1.00 96.56 201 GLN A O 1
ATOM 1473 N N . ALA A 1 202 ? -5.360 7.604 -6.074 1.00 97.81 202 ALA A N 1
ATOM 1474 C CA . ALA A 1 202 ? -5.275 7.157 -4.682 1.00 97.81 202 ALA A CA 1
ATOM 1475 C C . ALA A 1 202 ? -3.983 6.375 -4.416 1.00 97.81 202 ALA A C 1
ATOM 1477 O O . ALA A 1 202 ? -3.301 6.638 -3.430 1.00 97.81 202 ALA A O 1
ATOM 1478 N N . ARG A 1 203 ? -3.612 5.455 -5.318 1.00 96.94 203 ARG A N 1
ATOM 1479 C CA . ARG A 1 203 ? -2.371 4.671 -5.204 1.00 96.94 203 ARG A CA 1
ATOM 1480 C C . ARG A 1 203 ? -1.115 5.533 -5.265 1.00 96.94 203 ARG A C 1
ATOM 1482 O O . ARG A 1 203 ? -0.170 5.269 -4.531 1.00 96.94 203 ARG A O 1
ATOM 1489 N N . GLU A 1 204 ? -1.117 6.583 -6.077 1.00 95.56 204 GLU A N 1
ATOM 1490 C CA . GLU A 1 204 ? -0.029 7.566 -6.096 1.00 95.56 204 GLU A CA 1
ATOM 1491 C C . GLU A 1 204 ? 0.059 8.329 -4.766 1.00 95.56 204 GLU A C 1
ATOM 1493 O O . GLU A 1 204 ? 1.154 8.478 -4.220 1.00 95.56 204 GLU A O 1
ATOM 1498 N N . CYS A 1 205 ? -1.080 8.739 -4.189 1.00 96.94 205 CYS A N 1
ATOM 1499 C CA . CYS A 1 205 ? -1.118 9.418 -2.890 1.00 96.94 205 CYS A CA 1
ATOM 1500 C C . CYS A 1 205 ? -0.514 8.566 -1.754 1.00 96.94 205 CYS A C 1
ATOM 1502 O O . CYS A 1 205 ? 0.141 9.108 -0.862 1.00 96.94 205 CYS A O 1
ATOM 1504 N N . ILE A 1 206 ? -0.712 7.239 -1.784 1.00 96.38 206 ILE A N 1
ATOM 1505 C CA . ILE A 1 206 ? -0.230 6.301 -0.750 1.00 96.38 206 ILE A CA 1
ATOM 1506 C C . ILE A 1 206 ? 1.293 6.358 -0.590 1.00 96.38 206 ILE A C 1
ATOM 1508 O O . ILE A 1 206 ? 1.800 6.260 0.528 1.00 96.38 206 ILE A O 1
ATOM 1512 N N . MET A 1 207 ? 2.027 6.589 -1.681 1.00 94.31 207 MET A N 1
ATOM 1513 C CA . MET A 1 207 ? 3.493 6.649 -1.664 1.00 94.31 207 MET A CA 1
ATOM 1514 C C . MET A 1 207 ? 4.032 7.770 -0.761 1.00 94.31 207 MET A C 1
ATOM 1516 O O . MET A 1 207 ? 5.157 7.679 -0.273 1.00 94.31 207 MET A O 1
ATOM 1520 N N . GLY A 1 208 ? 3.233 8.815 -0.516 1.00 91.75 208 GLY A N 1
ATOM 1521 C CA . GLY A 1 208 ? 3.585 9.941 0.348 1.00 91.75 208 GLY A CA 1
ATOM 1522 C C . GLY A 1 208 ? 3.255 9.750 1.830 1.00 91.75 208 GLY A C 1
ATOM 1523 O O . GLY A 1 208 ? 3.672 10.577 2.632 1.00 91.75 208 GLY A O 1
ATOM 1524 N N . ILE A 1 209 ? 2.537 8.691 2.231 1.00 93.56 209 ILE A N 1
ATOM 1525 C CA . ILE A 1 209 ? 2.048 8.540 3.618 1.00 93.56 209 ILE A CA 1
ATOM 1526 C C . ILE A 1 209 ? 3.198 8.531 4.633 1.00 93.56 209 ILE A C 1
ATOM 1528 O O . ILE A 1 209 ? 3.091 9.146 5.691 1.00 93.56 209 ILE A O 1
ATOM 1532 N N . ALA A 1 210 ? 4.302 7.854 4.312 1.00 90.31 210 ALA A N 1
ATOM 1533 C CA . ALA A 1 210 ? 5.430 7.716 5.230 1.00 90.31 210 ALA A CA 1
ATOM 1534 C C . ALA A 1 210 ? 6.244 9.011 5.398 1.00 90.31 210 ALA A C 1
ATOM 1536 O O . ALA A 1 210 ? 6.789 9.250 6.472 1.00 90.31 210 ALA A O 1
ATOM 1537 N N . SER A 1 211 ? 6.352 9.832 4.349 1.00 93.12 211 SER A N 1
ATOM 1538 C CA . SER A 1 211 ? 7.210 11.025 4.332 1.00 93.12 211 SER A CA 1
ATOM 1539 C C . SER A 1 211 ? 6.451 12.330 4.572 1.00 93.12 211 SER A C 1
ATOM 1541 O O . SER A 1 211 ? 7.001 13.255 5.162 1.00 93.12 211 SER A O 1
ATOM 1543 N N . ALA A 1 212 ? 5.204 12.410 4.116 1.00 94.00 212 ALA A N 1
ATOM 1544 C CA . ALA A 1 212 ? 4.381 13.613 4.109 1.00 94.00 212 ALA A CA 1
ATOM 1545 C C . ALA A 1 212 ? 2.898 13.249 4.359 1.00 94.00 212 ALA A C 1
ATOM 1547 O O . ALA A 1 212 ? 2.060 13.342 3.455 1.00 94.00 212 ALA A O 1
ATOM 1548 N N . PRO A 1 213 ? 2.539 12.796 5.578 1.00 92.19 213 PRO A N 1
ATOM 1549 C CA . PRO A 1 213 ? 1.200 12.277 5.872 1.00 92.19 213 PRO A CA 1
ATOM 1550 C C . PRO A 1 213 ? 0.091 13.327 5.712 1.00 92.19 213 PRO A C 1
ATOM 1552 O O . PRO A 1 213 ? -1.018 12.994 5.295 1.00 92.19 213 PRO A O 1
ATOM 1555 N N . VAL A 1 214 ? 0.372 14.605 5.989 1.00 92.88 214 VAL A N 1
ATOM 1556 C CA . VAL A 1 214 ? -0.604 15.698 5.831 1.00 92.88 214 VAL A CA 1
ATOM 1557 C C . VAL A 1 214 ? -0.923 15.935 4.352 1.00 92.88 214 VAL A C 1
ATOM 1559 O O . VAL A 1 214 ? -2.088 16.079 3.971 1.00 92.88 214 VAL A O 1
ATOM 1562 N N . GLU A 1 215 ? 0.096 15.927 3.498 1.00 95.31 215 GLU A N 1
ATOM 1563 C CA . GLU A 1 215 ? -0.037 16.018 2.047 1.00 95.31 215 GLU A CA 1
ATOM 1564 C C . GLU A 1 215 ? -0.770 14.796 1.485 1.00 95.31 215 GLU A C 1
ATOM 1566 O O . GLU A 1 215 ? -1.671 14.960 0.660 1.00 95.31 215 GLU A O 1
ATOM 1571 N N . ALA A 1 216 ? -0.455 13.590 1.971 1.00 96.31 216 ALA A N 1
ATOM 1572 C CA . ALA A 1 216 ? -1.140 12.362 1.578 1.00 96.31 216 ALA A CA 1
ATOM 1573 C C . ALA A 1 216 ? -2.637 12.407 1.929 1.00 96.31 216 ALA A C 1
ATOM 1575 O O . ALA A 1 216 ? -3.471 12.090 1.082 1.00 96.31 216 ALA A O 1
ATOM 1576 N N . ILE A 1 217 ? -3.003 12.894 3.123 1.00 96.88 217 ILE A N 1
ATOM 1577 C CA . ILE A 1 217 ? -4.406 13.119 3.516 1.00 96.88 217 ILE A CA 1
ATOM 1578 C C . ILE A 1 217 ? -5.104 14.071 2.536 1.00 96.88 217 ILE A C 1
ATOM 1580 O O . ILE A 1 217 ? -6.223 13.793 2.101 1.00 96.88 217 ILE A O 1
ATOM 1584 N N . ARG A 1 218 ? -4.464 15.191 2.172 1.00 97.88 218 ARG A N 1
ATOM 1585 C CA . ARG A 1 218 ? -5.032 16.161 1.220 1.00 97.88 218 ARG A CA 1
ATOM 1586 C C . ARG A 1 218 ? -5.228 15.535 -0.165 1.00 97.88 218 ARG A C 1
ATOM 1588 O O . ARG A 1 218 ? -6.270 15.736 -0.779 1.00 97.88 218 ARG A O 1
ATOM 1595 N N . CYS A 1 219 ? -4.255 14.749 -0.620 1.00 98.12 219 CYS A N 1
ATOM 1596 C CA . CYS A 1 219 ? -4.304 14.026 -1.889 1.00 98.12 219 CYS A CA 1
ATOM 1597 C C . CYS A 1 219 ? -5.448 12.998 -1.914 1.00 98.12 219 CYS A C 1
ATOM 1599 O O . CYS A 1 219 ? -6.258 13.004 -2.837 1.00 98.12 219 CYS A O 1
ATOM 1601 N N . LEU A 1 220 ? -5.577 12.176 -0.866 1.00 98.56 220 LEU A N 1
ATOM 1602 C CA . LEU A 1 220 ? -6.632 11.164 -0.746 1.00 98.56 220 LEU A CA 1
ATOM 1603 C C . LEU A 1 220 ? -8.028 11.794 -0.647 1.00 98.56 220 LEU A C 1
ATOM 1605 O O . LEU A 1 220 ? -8.965 11.303 -1.269 1.00 98.56 220 LEU A O 1
ATOM 1609 N N . ARG A 1 221 ? -8.178 12.918 0.066 1.00 98.38 221 ARG A N 1
ATOM 1610 C CA . ARG A 1 221 ? -9.441 13.677 0.085 1.00 98.38 221 ARG A CA 1
ATOM 1611 C C . ARG A 1 221 ? -9.818 14.200 -1.299 1.00 98.38 221 ARG A C 1
ATOM 1613 O O . ARG A 1 221 ? -10.956 14.024 -1.702 1.00 98.38 221 ARG A O 1
ATOM 1620 N N . ALA A 1 222 ? -8.858 14.725 -2.059 1.00 98.25 222 ALA A N 1
ATOM 1621 C CA . ALA A 1 222 ? -9.108 15.174 -3.429 1.00 98.25 222 ALA A CA 1
ATOM 1622 C C . ALA A 1 222 ? -9.514 14.030 -4.380 1.00 98.25 222 ALA A C 1
ATOM 1624 O O . ALA A 1 222 ? -10.170 14.275 -5.393 1.00 98.25 222 ALA A O 1
ATOM 1625 N N . VAL A 1 223 ? -9.131 12.782 -4.080 1.00 98.56 223 VAL A N 1
ATOM 1626 C CA . VAL A 1 223 ? -9.677 11.606 -4.774 1.00 98.56 223 VAL A CA 1
ATOM 1627 C C . VAL A 1 223 ? -11.137 11.389 -4.384 1.00 98.56 223 VAL A C 1
ATOM 1629 O O . VAL A 1 223 ? -11.972 11.226 -5.268 1.00 98.56 223 VAL A O 1
ATOM 1632 N N . LEU A 1 224 ? -11.453 11.438 -3.087 1.00 98.38 224 LEU A N 1
ATOM 1633 C CA . LEU A 1 224 ? -12.819 11.255 -2.583 1.00 98.38 224 LEU A CA 1
ATOM 1634 C C . LEU A 1 224 ? -13.789 12.362 -3.017 1.00 98.38 224 LEU A C 1
ATOM 1636 O O . LEU A 1 224 ? -14.978 12.097 -3.141 1.00 98.38 224 LEU A O 1
ATOM 1640 N N . ASP A 1 225 ? -13.303 13.568 -3.304 1.00 98.31 225 ASP A N 1
ATOM 1641 C CA . ASP A 1 225 ? -14.126 14.634 -3.888 1.00 98.31 225 ASP A CA 1
ATOM 1642 C C . ASP A 1 225 ? -14.609 14.275 -5.307 1.00 98.31 225 ASP A C 1
ATOM 1644 O O . ASP A 1 225 ? -15.677 14.709 -5.734 1.00 98.31 225 ASP A O 1
ATOM 1648 N N . LYS A 1 226 ? -13.827 13.473 -6.045 1.00 97.81 226 LYS A N 1
ATOM 1649 C CA . LYS A 1 226 ? -14.164 12.999 -7.399 1.00 97.81 226 LYS A CA 1
ATOM 1650 C C . LYS A 1 226 ? -14.920 11.674 -7.377 1.00 97.81 226 LYS A C 1
ATOM 1652 O O . LYS A 1 226 ? -15.779 11.447 -8.221 1.00 97.81 226 LYS A O 1
ATOM 1657 N N . ASP A 1 227 ? -14.564 10.798 -6.444 1.00 98.31 227 ASP A N 1
ATOM 1658 C CA . ASP A 1 227 ? -15.142 9.470 -6.259 1.00 98.31 227 ASP A CA 1
ATOM 1659 C C . ASP A 1 227 ? -15.349 9.198 -4.755 1.00 98.31 227 ASP A C 1
ATOM 1661 O O . ASP A 1 227 ? -14.475 8.627 -4.093 1.00 98.31 227 ASP A O 1
ATOM 1665 N N . PRO A 1 228 ? -16.501 9.608 -4.186 1.00 98.50 228 PRO A N 1
ATOM 1666 C CA . PRO A 1 228 ? -16.773 9.490 -2.750 1.00 98.50 228 PRO A CA 1
ATOM 1667 C C . PRO A 1 228 ? -16.812 8.052 -2.222 1.00 98.50 228 PRO A C 1
ATOM 1669 O O . PRO A 1 228 ? -16.743 7.844 -1.005 1.00 98.50 228 PRO A O 1
ATOM 1672 N N . GLY A 1 229 ? -16.972 7.078 -3.120 1.00 97.81 229 GLY A N 1
ATOM 1673 C CA . GLY A 1 229 ? -17.019 5.653 -2.822 1.00 97.81 229 GLY A CA 1
ATOM 1674 C C . GLY A 1 229 ? -15.694 4.939 -3.060 1.00 97.81 229 GLY A C 1
ATOM 1675 O O . GLY A 1 229 ? -15.660 3.725 -2.920 1.00 97.81 229 GLY A O 1
ATOM 1676 N N . ASN A 1 230 ? -14.611 5.642 -3.413 1.00 98.69 230 ASN A N 1
ATOM 1677 C CA . ASN A 1 230 ? -13.361 4.986 -3.780 1.00 98.69 230 ASN A CA 1
ATOM 1678 C C . ASN A 1 230 ? -12.795 4.144 -2.615 1.00 98.69 230 ASN A C 1
ATOM 1680 O O . ASN A 1 230 ? -12.299 4.722 -1.638 1.00 98.69 230 ASN A O 1
ATOM 1684 N N . PRO A 1 231 ? -12.797 2.800 -2.697 1.00 98.56 231 PRO A N 1
ATOM 1685 C CA . PRO A 1 231 ? -12.473 1.954 -1.548 1.00 98.56 231 PRO A CA 1
ATOM 1686 C C . PRO A 1 231 ? -11.005 2.093 -1.135 1.00 98.56 231 PRO A C 1
ATOM 1688 O O . PRO A 1 231 ? -10.687 2.101 0.055 1.00 98.56 231 PRO A O 1
ATOM 1691 N N . VAL A 1 232 ? -10.102 2.303 -2.100 1.00 98.44 232 VAL A N 1
ATOM 1692 C CA . VAL A 1 232 ? -8.673 2.522 -1.838 1.00 98.44 232 VAL A CA 1
ATOM 1693 C C . VAL A 1 232 ? -8.460 3.856 -1.122 1.00 98.44 232 VAL A C 1
ATOM 1695 O O . VAL A 1 232 ? -7.801 3.898 -0.085 1.00 98.44 232 VAL A O 1
ATOM 1698 N N . ALA A 1 233 ? -9.043 4.952 -1.615 1.00 98.69 233 ALA A N 1
ATOM 1699 C CA . ALA A 1 233 ? -8.861 6.250 -0.970 1.00 98.6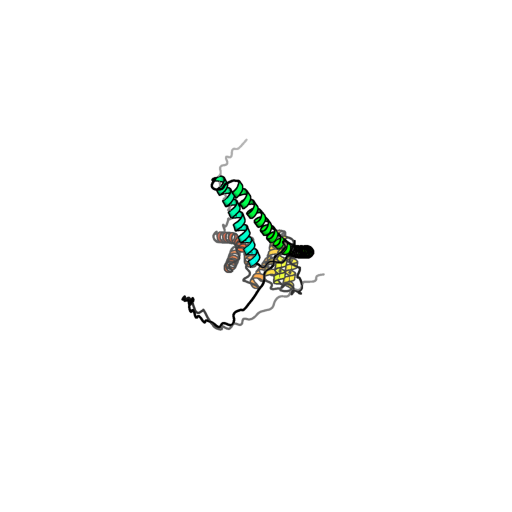9 233 ALA A CA 1
ATOM 1700 C C . ALA A 1 233 ? -9.473 6.292 0.441 1.00 98.69 233 ALA A C 1
ATOM 1702 O O . ALA A 1 233 ? -8.837 6.813 1.356 1.00 98.69 233 ALA A O 1
ATOM 1703 N N . LEU A 1 234 ? -10.659 5.698 0.635 1.00 98.88 234 LEU A N 1
ATOM 1704 C CA . LEU A 1 234 ? -11.293 5.551 1.950 1.00 98.88 234 LEU A CA 1
ATOM 1705 C C . LEU A 1 234 ? -10.391 4.768 2.915 1.00 98.88 234 LEU A C 1
ATOM 1707 O O . LEU A 1 234 ? -10.105 5.248 4.013 1.00 98.88 234 LEU A O 1
ATOM 1711 N N . THR A 1 235 ? -9.884 3.612 2.474 1.00 98.81 235 THR A N 1
ATOM 1712 C CA . THR A 1 235 ? -9.021 2.734 3.277 1.00 98.81 235 THR A CA 1
ATOM 1713 C C . THR A 1 235 ? -7.792 3.478 3.788 1.00 98.81 235 THR A C 1
ATOM 1715 O O . THR A 1 235 ? -7.535 3.555 4.992 1.00 98.81 235 THR A O 1
ATOM 1718 N N . TYR A 1 236 ? -7.029 4.067 2.869 1.00 98.56 236 TYR A N 1
ATOM 1719 C CA . TYR A 1 236 ? -5.744 4.664 3.207 1.00 98.56 236 TYR A CA 1
ATOM 1720 C C . TYR A 1 236 ? -5.885 6.032 3.883 1.00 98.56 236 TYR A C 1
ATOM 1722 O O . TYR A 1 236 ? -5.035 6.387 4.702 1.00 98.56 236 TYR A O 1
ATOM 1730 N N . LEU A 1 237 ? -6.970 6.777 3.635 1.00 98.69 237 LEU A N 1
ATOM 1731 C CA . LEU A 1 237 ? -7.283 7.983 4.408 1.00 98.69 237 LEU A CA 1
ATOM 1732 C C . LEU A 1 237 ? -7.598 7.620 5.860 1.00 98.69 237 LEU A C 1
ATOM 1734 O O . LEU A 1 237 ? -7.041 8.226 6.777 1.00 98.69 237 LEU A O 1
ATOM 1738 N N . GLY A 1 238 ? -8.457 6.617 6.064 1.00 98.44 238 GLY A N 1
ATOM 1739 C CA . GLY A 1 238 ? -8.826 6.137 7.390 1.00 98.44 238 GLY A CA 1
ATOM 1740 C C . GLY A 1 238 ? -7.608 5.680 8.187 1.00 98.44 238 GLY A C 1
ATOM 1741 O O . GLY A 1 238 ? -7.379 6.149 9.303 1.00 98.44 238 GLY A O 1
ATOM 1742 N N . TRP A 1 239 ? -6.766 4.849 7.572 1.00 97.88 239 TRP A N 1
ATOM 1743 C CA . TRP A 1 239 ? -5.540 4.364 8.199 1.00 97.88 239 TRP A CA 1
ATOM 1744 C C . TRP A 1 239 ? -4.539 5.482 8.512 1.00 97.88 239 TRP A C 1
ATOM 1746 O O . TRP A 1 239 ? -3.982 5.522 9.608 1.00 97.88 239 TRP A O 1
ATOM 1756 N N . THR A 1 240 ? -4.354 6.447 7.605 1.00 97.81 240 THR A N 1
ATOM 1757 C CA . THR A 1 240 ? -3.438 7.576 7.844 1.00 97.81 240 THR A CA 1
ATOM 1758 C C . THR A 1 240 ? -3.898 8.443 9.019 1.00 97.81 240 THR A C 1
ATOM 1760 O O . THR A 1 240 ? -3.064 8.888 9.807 1.00 97.81 240 THR A O 1
ATOM 1763 N N . LEU A 1 241 ? -5.211 8.646 9.197 1.00 97.38 241 LEU A N 1
ATOM 1764 C CA . LEU A 1 241 ? -5.761 9.344 10.366 1.00 97.38 241 LEU A CA 1
ATOM 1765 C C . LEU A 1 241 ? -5.497 8.576 11.669 1.00 97.38 241 LEU A C 1
ATOM 1767 O O . LEU A 1 241 ? -5.087 9.183 12.658 1.00 97.38 241 LEU A O 1
ATOM 1771 N N . VAL A 1 242 ? -5.661 7.248 11.661 1.00 97.00 242 VAL A N 1
ATOM 1772 C CA . VAL A 1 242 ? -5.348 6.386 12.815 1.00 97.00 242 VAL A CA 1
ATOM 1773 C C . VAL A 1 242 ? -3.860 6.442 13.159 1.00 97.00 242 VAL A C 1
ATOM 1775 O O . VAL A 1 242 ? -3.513 6.576 14.328 1.00 97.00 242 VAL A O 1
ATOM 1778 N N . LEU A 1 243 ? -2.969 6.382 12.168 1.00 94.25 243 LEU A N 1
ATOM 1779 C CA . LEU A 1 243 ? -1.526 6.489 12.401 1.00 94.25 243 LEU A CA 1
ATOM 1780 C C . LEU A 1 243 ? -1.139 7.869 12.944 1.00 94.25 243 LEU A C 1
ATOM 1782 O O . LEU A 1 243 ? -0.374 7.959 13.903 1.00 94.25 243 LEU A O 1
ATOM 1786 N N . SER A 1 244 ? -1.706 8.930 12.369 1.00 93.88 244 SER A N 1
ATOM 1787 C CA . SER A 1 244 ? -1.425 10.314 12.767 1.00 93.88 244 SER A CA 1
ATOM 1788 C C . SER A 1 244 ? -1.963 10.642 14.164 1.00 93.88 244 SER A C 1
ATOM 1790 O O . SER A 1 244 ? -1.392 11.480 14.858 1.00 93.88 244 SER A O 1
ATOM 1792 N N . SER A 1 245 ? -3.027 9.966 14.616 1.00 94.81 245 SER A N 1
ATOM 1793 C CA . SER A 1 245 ? -3.609 10.194 15.945 1.00 94.81 245 SER A CA 1
ATOM 1794 C C . SER A 1 245 ? -2.651 9.860 17.093 1.00 94.81 245 SER A C 1
ATOM 1796 O O . SER A 1 245 ? -2.783 10.418 18.181 1.00 94.81 245 SER A O 1
ATOM 1798 N N . ARG A 1 246 ? -1.653 8.996 16.856 1.00 92.88 246 ARG A N 1
ATOM 1799 C CA . ARG A 1 246 ? -0.656 8.587 17.860 1.00 92.88 246 ARG A CA 1
ATOM 1800 C C . ARG A 1 246 ? 0.170 9.758 18.391 1.00 92.88 246 ARG A C 1
ATOM 1802 O O . ARG A 1 246 ? 0.640 9.695 19.520 1.00 92.88 246 ARG A O 1
ATOM 1809 N N . SER A 1 247 ? 0.323 10.812 17.593 1.00 91.56 247 SER A N 1
ATOM 1810 C CA . SER A 1 247 ? 1.028 12.044 17.967 1.00 91.56 247 SER A CA 1
ATOM 1811 C C . SER A 1 247 ? 0.106 13.129 18.538 1.00 91.56 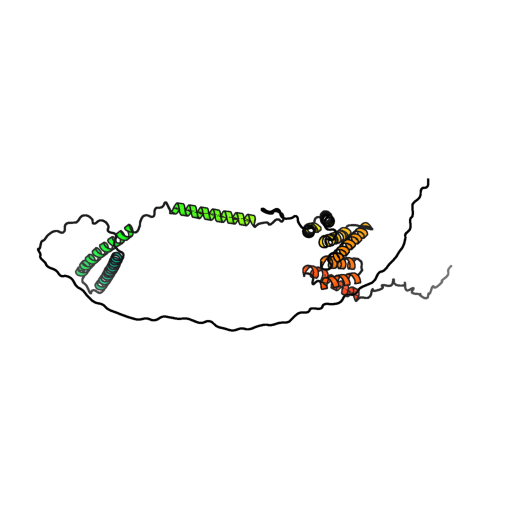247 SER A C 1
ATOM 1813 O O . SER A 1 247 ? 0.586 14.198 18.898 1.00 91.56 247 SER A O 1
ATOM 1815 N N . LEU A 1 248 ? -1.208 12.889 18.587 1.00 94.50 248 LEU A N 1
ATOM 1816 C CA . LEU A 1 248 ? -2.212 13.794 19.156 1.00 94.50 248 LEU A CA 1
ATOM 1817 C C . LEU A 1 248 ? -2.566 13.350 20.570 1.00 94.50 248 LEU A C 1
ATOM 1819 O O . LEU A 1 248 ? -2.362 12.186 20.892 1.00 94.50 248 LEU A O 1
ATOM 1823 N N . ASP A 1 249 ? -3.181 14.219 21.372 1.00 95.12 249 ASP A N 1
ATOM 1824 C CA . ASP A 1 249 ? -3.612 13.918 22.743 1.00 95.12 249 ASP A CA 1
ATOM 1825 C C . ASP A 1 249 ? -5.106 14.187 22.973 1.00 95.12 249 ASP A C 1
ATOM 1827 O O . ASP A 1 249 ? -5.775 14.864 22.186 1.00 95.12 249 ASP A O 1
ATOM 1831 N N . GLY A 1 250 ? -5.629 13.636 24.074 1.00 95.88 250 GLY A N 1
ATOM 1832 C CA . GLY A 1 250 ? -6.980 13.902 24.570 1.00 95.88 250 GLY A CA 1
ATOM 1833 C C . GLY A 1 250 ? -8.084 13.612 23.552 1.00 95.88 250 GLY A C 1
ATOM 1834 O O . GLY A 1 250 ? -8.052 12.605 22.841 1.00 95.88 250 GLY A O 1
ATOM 1835 N N . GLN A 1 251 ? -9.066 14.511 23.486 1.00 95.75 251 GLN A N 1
ATOM 1836 C CA . GLN A 1 251 ? -10.226 14.358 22.610 1.00 95.75 251 GLN A CA 1
ATOM 1837 C C . GLN A 1 251 ? -9.840 14.340 21.126 1.00 95.75 251 GLN A C 1
ATOM 1839 O O . GLN A 1 251 ? -10.384 13.553 20.362 1.00 95.75 251 GLN A O 1
ATOM 1844 N N . THR A 1 252 ? -8.837 15.121 20.720 1.00 95.88 252 THR A N 1
ATOM 1845 C CA . THR A 1 252 ? -8.396 15.183 19.321 1.00 95.88 252 THR A CA 1
ATOM 1846 C C . THR A 1 252 ? -7.874 13.833 18.825 1.00 95.88 252 THR A C 1
ATOM 1848 O O . THR A 1 252 ? -8.133 13.448 17.684 1.00 95.88 252 THR A O 1
ATOM 1851 N N . ARG A 1 253 ? -7.176 13.074 19.685 1.00 95.88 253 ARG A N 1
ATOM 1852 C CA . ARG A 1 253 ? -6.777 11.688 19.385 1.00 95.88 253 ARG A CA 1
ATOM 1853 C C . ARG A 1 253 ? -8.006 10.804 19.166 1.00 95.88 253 ARG A C 1
ATOM 1855 O O . ARG A 1 253 ? -8.065 10.086 18.169 1.00 95.88 253 ARG A O 1
ATOM 1862 N N . VAL A 1 254 ? -8.979 10.867 20.075 1.00 96.00 254 VAL A N 1
ATOM 1863 C CA . VAL A 1 254 ? -10.216 10.068 20.015 1.00 96.00 254 VAL A CA 1
ATOM 1864 C C . VAL A 1 254 ? -11.015 10.379 18.748 1.00 96.00 254 VAL A C 1
ATOM 1866 O O . VAL A 1 254 ? -11.455 9.458 18.055 1.00 96.00 254 VAL A O 1
ATOM 1869 N N . ASP A 1 255 ? -11.149 11.656 18.402 1.00 95.81 255 ASP A N 1
ATOM 1870 C CA . ASP A 1 255 ? -11.862 12.107 17.208 1.00 95.81 255 ASP A CA 1
ATOM 1871 C C . ASP A 1 255 ? -11.161 11.632 15.930 1.00 95.81 255 ASP A C 1
ATOM 1873 O O . ASP A 1 255 ? -11.817 11.133 15.015 1.00 95.81 255 ASP A O 1
ATOM 1877 N N . ALA A 1 256 ? -9.826 11.713 15.876 1.00 95.44 256 ALA A N 1
ATOM 1878 C CA . ALA A 1 256 ? -9.042 11.238 14.737 1.00 95.44 256 ALA A CA 1
ATOM 1879 C C . ALA A 1 256 ? -9.172 9.720 14.533 1.00 95.44 256 ALA A C 1
ATOM 1881 O O . ALA A 1 256 ? -9.379 9.271 13.404 1.00 95.44 256 ALA A O 1
ATOM 1882 N N . VAL A 1 257 ? -9.114 8.930 15.612 1.00 97.00 257 VAL A N 1
ATOM 1883 C CA . VAL A 1 257 ? -9.334 7.474 15.552 1.00 97.00 257 VAL A CA 1
ATOM 1884 C C . VAL A 1 257 ? -10.765 7.153 15.114 1.00 97.00 257 VAL A C 1
ATOM 1886 O O . VAL A 1 257 ? -10.970 6.316 14.235 1.00 97.00 257 VAL A O 1
ATOM 1889 N N . THR A 1 258 ? -11.757 7.852 15.668 1.00 97.56 258 THR A N 1
ATOM 1890 C CA . THR A 1 258 ? -13.176 7.661 15.329 1.00 97.56 258 THR A CA 1
ATOM 1891 C C . THR A 1 258 ? -13.453 7.990 13.865 1.00 97.56 258 THR A C 1
ATOM 1893 O O . THR A 1 258 ? -14.131 7.229 13.174 1.00 97.56 258 THR A O 1
ATOM 1896 N N . ALA A 1 259 ? -12.902 9.097 13.365 1.00 97.25 259 ALA A N 1
ATOM 1897 C CA . ALA A 1 259 ? -12.984 9.456 11.957 1.00 97.25 259 ALA A CA 1
ATOM 1898 C C . ALA A 1 259 ? -12.288 8.409 11.076 1.00 97.25 259 ALA A C 1
ATOM 1900 O O . ALA A 1 259 ? -12.858 7.981 10.074 1.00 97.25 259 ALA A O 1
ATOM 1901 N N . GLY A 1 260 ? -11.091 7.965 11.472 1.00 98.00 260 GLY A N 1
ATOM 1902 C CA . GLY A 1 260 ? -10.328 6.942 10.763 1.00 98.00 260 GLY A CA 1
ATOM 1903 C C . GLY A 1 260 ? -11.107 5.638 10.590 1.00 98.00 260 GLY A C 1
ATOM 1904 O O . GLY A 1 260 ? -11.238 5.146 9.471 1.00 98.00 260 GLY A O 1
ATOM 1905 N N . ARG A 1 261 ? -11.716 5.138 11.672 1.00 98.19 261 ARG A N 1
ATOM 1906 C CA . ARG A 1 261 ? -12.585 3.953 11.646 1.00 98.19 261 ARG A CA 1
ATOM 1907 C C . ARG A 1 261 ? -13.759 4.110 10.686 1.00 98.19 261 ARG A C 1
ATOM 1909 O O . ARG A 1 261 ? -13.949 3.252 9.840 1.00 98.19 261 ARG A O 1
ATOM 1916 N N . ARG A 1 262 ? -14.487 5.234 10.742 1.00 98.44 262 ARG A N 1
ATOM 1917 C CA . ARG A 1 262 ? -15.630 5.482 9.841 1.00 98.44 262 ARG A CA 1
ATOM 1918 C C . ARG A 1 262 ? -15.237 5.423 8.364 1.00 98.44 262 ARG A C 1
ATOM 1920 O O . ARG A 1 262 ? -16.038 4.995 7.538 1.00 98.44 262 ARG A O 1
ATOM 1927 N N . PHE A 1 263 ? -14.033 5.874 8.010 1.00 98.75 263 PHE A N 1
ATOM 1928 C CA . PHE A 1 263 ? -13.533 5.741 6.641 1.00 98.75 263 PHE A CA 1
ATOM 1929 C C . PHE A 1 263 ? -13.218 4.287 6.276 1.00 98.75 263 PHE A C 1
ATOM 1931 O O . PHE A 1 263 ? -13.566 3.871 5.175 1.00 98.75 263 PHE A O 1
ATOM 1938 N N . LEU A 1 264 ? -12.625 3.512 7.189 1.00 98.81 264 LEU A N 1
ATOM 1939 C CA . LEU A 1 264 ? -12.386 2.080 6.986 1.00 98.81 264 LEU A CA 1
ATOM 1940 C C . LEU A 1 264 ? -13.702 1.298 6.843 1.00 98.81 264 LEU A C 1
ATOM 1942 O O . LEU A 1 264 ? -13.836 0.516 5.909 1.00 98.81 264 LEU A O 1
ATOM 1946 N N . ASP A 1 265 ? -14.701 1.576 7.684 1.00 98.56 265 ASP A N 1
ATOM 1947 C CA . ASP A 1 265 ? -16.028 0.951 7.599 1.00 98.56 265 ASP A CA 1
ATOM 1948 C C . ASP A 1 265 ? -16.685 1.238 6.239 1.00 98.56 265 ASP A C 1
ATOM 1950 O O . ASP A 1 265 ? -17.197 0.341 5.570 1.00 98.56 265 ASP A O 1
ATOM 1954 N N . ARG A 1 266 ? -16.612 2.493 5.772 1.00 98.75 266 ARG A N 1
ATOM 1955 C CA . ARG A 1 266 ? -17.090 2.868 4.433 1.00 98.75 266 ARG A CA 1
ATOM 1956 C C . ARG A 1 266 ? -16.318 2.171 3.316 1.00 98.75 266 ARG A C 1
ATOM 1958 O O . ARG A 1 266 ? -16.915 1.888 2.283 1.00 98.75 266 ARG A O 1
ATOM 1965 N N . ALA A 1 267 ? -15.021 1.923 3.493 1.00 98.81 267 ALA A N 1
ATOM 1966 C CA . ALA A 1 267 ? -14.225 1.206 2.506 1.00 98.81 267 ALA A CA 1
ATOM 1967 C C . ALA A 1 267 ? -14.687 -0.248 2.363 1.00 98.81 267 ALA A C 1
ATOM 1969 O O . ALA A 1 267 ? -14.855 -0.701 1.237 1.00 98.81 267 ALA A O 1
ATOM 1970 N N . VAL A 1 268 ? -14.971 -0.933 3.479 1.00 98.50 268 VAL A N 1
ATOM 1971 C CA . VAL A 1 268 ? -15.538 -2.294 3.473 1.00 98.50 268 VAL A CA 1
ATOM 1972 C C . VAL A 1 268 ? -16.900 -2.321 2.782 1.00 98.50 268 VAL A C 1
ATOM 1974 O O . VAL A 1 268 ? -17.177 -3.231 2.012 1.00 98.50 268 VAL A O 1
ATOM 1977 N N . VAL A 1 269 ? -17.753 -1.319 3.018 1.00 98.38 269 VAL A N 1
ATOM 1978 C CA . VAL A 1 269 ? -19.053 -1.218 2.328 1.00 98.38 269 VAL A CA 1
ATOM 1979 C C . VAL A 1 269 ? -18.875 -0.999 0.823 1.00 98.38 269 VAL A C 1
ATOM 1981 O O . VAL A 1 269 ? -19.619 -1.571 0.032 1.00 98.38 269 VAL A O 1
ATOM 1984 N N . ALA A 1 270 ? -17.913 -0.165 0.425 1.00 98.50 270 ALA A N 1
ATOM 1985 C CA . ALA A 1 270 ? -17.655 0.139 -0.978 1.00 98.50 270 ALA A CA 1
ATOM 1986 C C . ALA A 1 270 ? -17.044 -1.044 -1.746 1.00 98.50 270 ALA A C 1
ATOM 1988 O O . ALA A 1 270 ? -17.391 -1.261 -2.904 1.00 98.50 270 ALA A O 1
ATOM 1989 N N . ASP A 1 271 ? -16.143 -1.793 -1.111 1.00 98.38 271 ASP A N 1
ATOM 1990 C CA . ASP A 1 271 ? -15.538 -3.003 -1.663 1.00 98.38 271 ASP A CA 1
ATOM 1991 C C . ASP A 1 271 ? -15.213 -4.003 -0.537 1.00 98.38 271 ASP A C 1
ATOM 1993 O O . ASP A 1 271 ? -14.146 -3.922 0.080 1.00 98.38 271 ASP A O 1
ATOM 1997 N N . PRO A 1 272 ? -16.102 -4.984 -0.290 1.00 97.81 272 PRO A N 1
ATOM 1998 C CA . PRO A 1 272 ? -15.881 -6.027 0.712 1.00 97.81 272 PRO A CA 1
ATOM 1999 C C . PRO A 1 272 ? -14.750 -7.002 0.360 1.00 97.81 272 PRO A C 1
ATOM 2001 O O . PRO A 1 272 ? -14.388 -7.842 1.178 1.00 97.81 272 PRO A O 1
ATOM 2004 N N . THR A 1 273 ? -14.234 -6.957 -0.872 1.00 97.31 273 THR A N 1
ATOM 2005 C CA . THR A 1 273 ? -13.167 -7.850 -1.341 1.00 97.31 273 THR A CA 1
ATOM 2006 C C . THR A 1 273 ? -11.781 -7.226 -1.226 1.00 97.31 273 THR A C 1
ATOM 2008 O O . THR A 1 273 ? -10.783 -7.917 -1.434 1.00 97.31 273 THR A O 1
ATOM 2011 N N . LEU A 1 274 ? -11.695 -5.940 -0.861 1.00 96.94 274 LEU A N 1
ATOM 2012 C CA . LEU A 1 274 ? -10.430 -5.269 -0.595 1.00 96.94 274 LEU A CA 1
ATOM 2013 C C . LEU A 1 274 ? -9.866 -5.756 0.758 1.00 96.94 274 LEU A C 1
ATOM 2015 O O . LEU A 1 274 ? -10.484 -5.506 1.793 1.00 96.94 274 LEU A O 1
ATOM 2019 N N . PRO A 1 275 ? -8.691 -6.414 0.802 1.00 98.00 275 PRO A N 1
ATOM 2020 C CA . PRO A 1 275 ? -8.188 -7.015 2.045 1.00 98.00 275 PRO A CA 1
ATOM 2021 C C . PRO A 1 275 ? -7.755 -5.986 3.103 1.00 98.00 275 PRO A C 1
ATOM 2023 O O . PRO A 1 275 ? -7.988 -6.158 4.300 1.00 98.00 275 PRO A O 1
ATOM 2026 N N . ASP A 1 276 ? -7.119 -4.902 2.661 1.00 97.06 276 ASP A N 1
ATOM 2027 C CA . ASP A 1 276 ? -6.500 -3.875 3.505 1.00 97.06 276 ASP A CA 1
ATOM 2028 C C . ASP A 1 276 ? -7.412 -3.306 4.617 1.00 97.06 276 ASP A C 1
ATOM 2030 O O . ASP A 1 276 ? -6.974 -3.285 5.773 1.00 97.06 276 ASP A O 1
ATOM 2034 N N . PRO A 1 277 ? -8.664 -2.867 4.356 1.00 98.31 277 PRO A N 1
ATOM 2035 C CA . PRO A 1 277 ? -9.526 -2.334 5.406 1.00 98.31 277 PRO A CA 1
ATOM 2036 C C . PRO A 1 277 ? -9.855 -3.363 6.495 1.00 98.31 277 PRO A C 1
ATOM 2038 O O . PRO A 1 277 ? -9.887 -2.983 7.664 1.00 98.31 277 PRO A O 1
ATOM 2041 N N . HIS A 1 278 ? -10.004 -4.652 6.167 1.00 98.50 278 HIS A N 1
ATOM 2042 C CA . HIS A 1 278 ? -10.201 -5.705 7.172 1.00 98.50 278 HIS A CA 1
ATOM 2043 C C . HIS A 1 278 ? -8.968 -5.870 8.067 1.00 98.50 278 HIS A C 1
ATOM 2045 O O . HIS A 1 278 ? -9.088 -5.925 9.292 1.00 98.50 278 HIS A O 1
ATOM 2051 N N . ALA A 1 279 ? -7.766 -5.863 7.482 1.00 98.31 279 ALA A N 1
ATOM 2052 C CA . ALA A 1 279 ? -6.524 -5.906 8.253 1.00 98.31 279 ALA A CA 1
ATOM 2053 C C . ALA A 1 279 ? -6.400 -4.695 9.198 1.00 98.31 279 ALA A C 1
ATOM 2055 O O . ALA A 1 279 ? -6.066 -4.842 10.376 1.00 98.31 279 ALA A O 1
ATOM 2056 N N . PHE A 1 280 ? -6.708 -3.493 8.708 1.00 98.31 280 PHE A N 1
ATOM 2057 C CA . PHE A 1 280 ? -6.623 -2.262 9.496 1.00 98.31 280 PHE A CA 1
ATOM 2058 C C . PHE A 1 280 ? -7.685 -2.182 10.597 1.00 98.31 280 PHE A C 1
ATOM 2060 O O . PHE A 1 280 ? -7.362 -1.781 11.719 1.00 98.31 280 PHE A O 1
ATOM 2067 N N . LEU A 1 281 ? -8.922 -2.603 10.321 1.00 98.62 281 LEU A N 1
ATOM 2068 C CA . LEU A 1 281 ? -9.985 -2.685 11.324 1.00 98.62 281 LEU A CA 1
ATOM 2069 C C . LEU A 1 281 ? -9.661 -3.716 12.408 1.00 98.62 281 LEU A C 1
ATOM 2071 O O . LEU A 1 281 ? -9.881 -3.424 13.582 1.00 98.62 281 LEU A O 1
ATOM 2075 N N . ALA A 1 282 ? -9.071 -4.862 12.052 1.00 98.31 282 ALA A N 1
ATOM 2076 C CA . ALA A 1 282 ? -8.614 -5.850 13.026 1.00 98.31 282 ALA A CA 1
ATOM 2077 C C . ALA A 1 282 ? -7.550 -5.275 13.973 1.00 98.31 282 ALA A C 1
ATOM 2079 O O . ALA A 1 282 ? -7.673 -5.388 15.194 1.00 98.31 282 ALA A O 1
ATOM 2080 N N . ILE A 1 283 ? -6.530 -4.604 13.425 1.00 97.12 283 ILE A N 1
ATOM 2081 C CA . ILE A 1 283 ? -5.475 -3.958 14.223 1.00 97.12 283 ILE A CA 1
ATOM 2082 C C . ILE A 1 283 ? -6.076 -2.907 15.161 1.00 97.12 283 ILE A C 1
ATOM 2084 O O . ILE A 1 283 ? -5.724 -2.848 16.341 1.00 97.12 283 ILE A O 1
ATOM 2088 N N . LEU A 1 284 ? -6.990 -2.083 14.647 1.00 97.00 284 LEU A N 1
ATOM 2089 C CA . LEU A 1 284 ? -7.642 -1.043 15.431 1.00 97.00 284 LEU A CA 1
ATOM 2090 C C . LEU A 1 284 ? -8.546 -1.628 16.528 1.00 97.00 284 LEU A C 1
ATOM 2092 O O . LEU A 1 284 ? -8.566 -1.120 17.645 1.00 97.00 284 LEU A O 1
ATOM 2096 N N . ALA A 1 285 ? -9.257 -2.718 16.241 1.00 97.12 285 ALA A N 1
ATOM 2097 C CA . ALA A 1 285 ? -10.091 -3.408 17.217 1.00 97.12 285 ALA A CA 1
ATOM 2098 C C . ALA A 1 285 ? -9.263 -3.998 18.369 1.00 97.12 285 ALA A C 1
ATOM 2100 O O . ALA A 1 285 ? -9.652 -3.841 19.525 1.00 97.12 285 ALA A O 1
ATOM 2101 N N . VAL A 1 286 ? -8.090 -4.584 18.093 1.00 96.38 286 VAL A N 1
ATOM 2102 C CA . VAL A 1 286 ? -7.168 -5.043 19.152 1.00 96.38 286 VAL A CA 1
ATOM 2103 C C . VAL A 1 286 ? -6.688 -3.881 20.020 1.00 96.38 286 VAL A C 1
ATOM 2105 O O . VAL A 1 286 ? -6.696 -3.992 21.244 1.00 96.38 286 VAL A O 1
ATOM 2108 N N . GLN A 1 287 ? -6.324 -2.746 19.416 1.00 92.88 287 GLN A N 1
ATOM 2109 C CA . GLN A 1 287 ? -5.881 -1.555 20.159 1.00 92.88 287 GLN A CA 1
ATOM 2110 C C . GLN A 1 287 ? -6.952 -1.004 21.110 1.00 92.88 287 GLN A C 1
ATOM 2112 O O . GLN A 1 287 ? -6.623 -0.391 22.121 1.00 92.88 287 GLN A O 1
ATOM 2117 N N . GLU A 1 288 ? -8.224 -1.240 20.804 1.00 92.88 288 GLU A N 1
ATOM 2118 C CA . GLU A 1 288 ? -9.367 -0.805 21.608 1.00 92.88 288 GLU A CA 1
ATOM 2119 C C . GLU A 1 288 ? -9.894 -1.891 22.555 1.00 92.88 288 GLU A C 1
ATOM 2121 O O . GLU A 1 288 ? -10.921 -1.696 23.201 1.00 92.88 288 GLU A O 1
ATOM 2126 N N . GLY A 1 289 ? -9.226 -3.048 22.630 1.00 94.56 289 GLY A N 1
ATOM 2127 C CA . GLY A 1 289 ? -9.663 -4.181 23.450 1.00 94.56 289 GLY A CA 1
ATOM 2128 C C . GLY A 1 289 ? -10.915 -4.892 22.922 1.00 94.56 289 GLY A C 1
ATOM 2129 O O . GLY A 1 289 ? -11.525 -5.691 23.631 1.00 94.56 289 GLY A O 1
ATOM 2130 N N . ARG A 1 290 ? -11.314 -4.635 21.671 1.00 95.75 290 ARG A N 1
ATOM 2131 C CA . ARG A 1 290 ? -12.460 -5.270 21.003 1.00 95.75 290 ARG A CA 1
ATOM 2132 C C . ARG A 1 290 ? -12.036 -6.570 20.318 1.00 95.75 290 ARG A C 1
ATOM 2134 O O . ARG A 1 290 ? -12.157 -6.727 19.107 1.00 95.75 290 ARG A O 1
ATOM 2141 N N . THR A 1 291 ? -11.535 -7.526 21.098 1.00 97.06 291 THR A N 1
ATOM 2142 C CA . THR A 1 291 ? -10.928 -8.773 20.592 1.00 97.06 291 THR A CA 1
ATOM 2143 C C . THR A 1 291 ? -11.872 -9.601 19.709 1.00 97.06 291 THR A C 1
ATOM 2145 O O . THR A 1 291 ? -11.434 -10.181 18.720 1.00 97.06 291 THR A O 1
ATOM 2148 N N . LYS A 1 292 ? -13.177 -9.635 20.019 1.00 97.00 292 LYS A N 1
ATOM 2149 C CA . LYS A 1 292 ? -14.176 -10.340 19.191 1.00 97.00 292 LYS A CA 1
ATOM 2150 C C . LYS A 1 292 ? -14.339 -9.704 17.811 1.00 97.00 292 LYS A C 1
ATOM 2152 O O . LYS A 1 292 ? -14.393 -10.422 16.818 1.00 97.00 292 LYS A O 1
ATOM 2157 N N . ASP A 1 293 ? -14.364 -8.376 17.754 1.00 97.06 293 ASP A N 1
ATOM 2158 C CA . ASP A 1 293 ? -14.465 -7.647 16.489 1.00 97.06 293 ASP A CA 1
ATOM 2159 C C . ASP A 1 293 ? -13.191 -7.849 15.664 1.00 97.06 293 ASP A C 1
ATOM 2161 O O . ASP A 1 293 ? -13.265 -8.094 14.464 1.00 97.06 293 ASP A O 1
ATOM 2165 N N . ALA A 1 294 ? -12.022 -7.840 16.315 1.00 98.06 294 ALA A N 1
ATOM 2166 C CA . ALA A 1 294 ? -10.757 -8.145 15.654 1.00 98.06 294 ALA A CA 1
ATOM 2167 C C . ALA A 1 294 ? -10.751 -9.548 15.028 1.00 98.06 294 ALA A C 1
ATOM 2169 O O . ALA A 1 294 ? -10.313 -9.706 13.891 1.00 98.06 294 ALA A O 1
ATOM 2170 N N . ALA A 1 295 ? -11.258 -10.556 15.746 1.00 98.38 295 ALA A N 1
ATOM 2171 C CA . ALA A 1 295 ? -11.376 -11.914 15.223 1.00 98.38 295 ALA A CA 1
ATOM 2172 C C . ALA A 1 295 ? -12.281 -11.972 13.987 1.00 98.38 295 ALA A C 1
ATOM 2174 O O . ALA A 1 295 ? -11.884 -12.554 12.982 1.00 98.38 295 ALA A O 1
ATOM 2175 N N . ALA A 1 296 ? -13.439 -11.307 14.034 1.00 98.25 296 ALA A N 1
ATOM 2176 C CA . ALA A 1 296 ? -14.379 -11.271 12.918 1.00 98.25 296 ALA A CA 1
ATOM 2177 C C . ALA A 1 296 ? -13.780 -10.614 11.663 1.00 98.25 296 ALA A C 1
ATOM 2179 O O . ALA A 1 296 ? -13.971 -11.116 10.556 1.00 98.25 296 ALA A O 1
ATOM 2180 N N . GLU A 1 297 ? -13.029 -9.518 11.812 1.00 98.38 297 GLU A N 1
ATOM 2181 C CA . GLU A 1 297 ? -12.342 -8.893 10.674 1.00 98.38 297 GLU A CA 1
ATOM 2182 C C . GLU A 1 297 ? -11.213 -9.768 10.123 1.00 98.38 297 GLU A C 1
ATOM 2184 O O . GLU A 1 297 ? -11.044 -9.861 8.909 1.00 98.38 297 GLU A O 1
ATOM 2189 N N . LEU A 1 298 ? -10.465 -10.456 10.992 1.00 98.62 298 LEU A N 1
ATOM 2190 C CA . LEU A 1 298 ? -9.444 -11.408 10.556 1.00 98.62 298 LEU A CA 1
ATOM 2191 C C . LEU A 1 298 ? -10.062 -12.598 9.814 1.00 98.62 298 LEU A C 1
ATOM 2193 O O . LEU A 1 298 ? -9.515 -13.008 8.796 1.00 98.62 298 LEU A O 1
ATOM 2197 N N . ASP A 1 299 ? -11.197 -13.128 10.270 1.00 98.56 299 ASP A N 1
ATOM 2198 C CA . ASP A 1 299 ? -11.905 -14.209 9.574 1.00 98.56 299 ASP A CA 1
ATOM 2199 C C . ASP A 1 299 ? -12.308 -13.783 8.155 1.00 98.56 299 ASP A C 1
ATOM 2201 O O . ASP A 1 299 ? -12.051 -14.513 7.195 1.00 98.56 299 ASP A O 1
ATOM 2205 N N . ARG A 1 300 ? -12.866 -12.571 8.001 1.00 98.38 300 ARG A N 1
ATOM 2206 C CA . ARG A 1 300 ? -13.181 -12.002 6.678 1.00 98.38 300 ARG A CA 1
ATOM 2207 C C . ARG A 1 300 ? -11.929 -11.839 5.828 1.00 98.38 300 ARG A C 1
ATOM 2209 O O . ARG A 1 300 ? -11.927 -12.265 4.680 1.00 98.38 300 ARG A O 1
ATOM 2216 N N . LEU A 1 301 ? -10.857 -11.288 6.397 1.00 98.44 301 LEU A N 1
ATOM 2217 C CA . LEU A 1 301 ? -9.588 -11.115 5.700 1.00 98.44 301 LEU A CA 1
ATOM 2218 C C . LEU A 1 301 ? -9.047 -12.445 5.165 1.00 98.44 301 LEU A C 1
ATOM 2220 O O . LEU A 1 301 ? -8.707 -12.524 3.991 1.00 98.44 301 LEU A O 1
ATOM 2224 N N . TYR A 1 302 ? -8.961 -13.490 5.994 1.00 98.12 302 TYR A N 1
ATOM 2225 C CA . TYR A 1 302 ? -8.407 -14.779 5.568 1.00 98.12 302 TYR A CA 1
ATOM 2226 C C . TYR A 1 302 ? -9.309 -15.521 4.577 1.00 98.12 302 TYR A C 1
ATOM 2228 O O . TYR A 1 302 ? -8.789 -16.273 3.753 1.00 98.12 302 TYR A O 1
ATOM 2236 N N . ALA A 1 303 ? -10.623 -15.271 4.589 1.00 98.25 303 ALA A N 1
ATOM 2237 C CA . ALA A 1 303 ? -11.532 -15.773 3.559 1.00 98.25 303 ALA A CA 1
ATOM 2238 C C . ALA A 1 303 ? -11.245 -15.184 2.161 1.00 98.25 303 ALA A C 1
ATOM 2240 O O . ALA A 1 303 ? -11.589 -15.812 1.162 1.00 98.25 303 ALA A O 1
ATOM 2241 N N . LEU A 1 304 ? -10.584 -14.021 2.082 1.00 97.88 304 LEU A N 1
ATOM 2242 C CA . LEU A 1 304 ? -10.163 -13.381 0.827 1.00 97.88 304 LEU A CA 1
ATOM 2243 C C . LEU A 1 304 ? -8.815 -13.893 0.289 1.00 97.88 304 LEU A C 1
ATOM 2245 O O . LEU A 1 304 ? -8.339 -13.381 -0.720 1.00 97.88 304 LEU A O 1
ATOM 2249 N N . ASP A 1 305 ? -8.183 -14.867 0.951 1.00 97.00 305 ASP A N 1
ATOM 2250 C CA . ASP A 1 305 ? -6.866 -15.406 0.583 1.00 97.00 305 ASP A CA 1
ATOM 2251 C C . ASP A 1 305 ? -5.787 -14.306 0.396 1.00 97.00 305 ASP A C 1
ATOM 2253 O O . ASP A 1 305 ? -5.204 -14.148 -0.679 1.00 97.00 305 ASP A O 1
ATOM 2257 N N . PRO A 1 306 ? -5.483 -13.509 1.441 1.00 95.81 306 PRO A N 1
ATOM 2258 C CA . PRO A 1 306 ? -4.704 -12.284 1.298 1.00 95.81 306 PRO A CA 1
ATOM 2259 C C . PRO A 1 306 ? -3.254 -12.566 0.861 1.00 95.81 306 PRO A C 1
ATOM 2261 O O . PRO A 1 306 ? -2.693 -13.622 1.173 1.00 95.81 306 PRO A O 1
ATOM 2264 N N . PRO A 1 307 ? -2.577 -11.631 0.175 1.00 95.06 307 PRO A N 1
ATOM 2265 C CA . PRO A 1 307 ? -1.180 -11.804 -0.215 1.00 95.06 307 PRO A CA 1
ATOM 2266 C C . PRO A 1 307 ? -0.272 -12.039 1.003 1.00 95.06 307 PRO A C 1
ATOM 2268 O O . PRO A 1 307 ? -0.561 -11.602 2.119 1.00 95.06 307 PRO A O 1
ATOM 2271 N N . SER A 1 308 ? 0.868 -12.704 0.788 1.00 95.25 308 SER A N 1
ATOM 2272 C CA . SER A 1 308 ? 1.811 -13.063 1.861 1.00 95.25 308 SER A CA 1
ATOM 2273 C C . SER A 1 308 ? 2.324 -11.859 2.657 1.00 95.25 308 SER A C 1
ATOM 2275 O O . SER A 1 308 ? 2.585 -11.990 3.848 1.00 95.25 308 SER A O 1
ATOM 2277 N N . SER A 1 309 ? 2.420 -10.680 2.035 1.00 93.56 309 SER A N 1
ATOM 2278 C CA . SER A 1 309 ? 2.769 -9.426 2.711 1.00 93.56 309 SER A CA 1
ATOM 2279 C C . SER A 1 309 ? 1.756 -9.027 3.785 1.00 93.56 309 SER A C 1
ATOM 2281 O O . SER A 1 309 ? 2.154 -8.550 4.844 1.00 93.56 309 SER A O 1
ATOM 2283 N N . ILE A 1 310 ? 0.462 -9.243 3.536 1.00 94.81 310 ILE A N 1
ATOM 2284 C CA . ILE A 1 310 ? -0.595 -8.979 4.515 1.00 94.81 310 ILE A CA 1
ATOM 2285 C C . ILE A 1 310 ? -0.597 -10.077 5.581 1.00 94.81 310 ILE A C 1
ATOM 2287 O O . ILE A 1 310 ? -0.627 -9.751 6.762 1.00 94.81 310 ILE A O 1
ATOM 2291 N N . ARG A 1 311 ? -0.444 -11.357 5.204 1.00 96.50 311 ARG A N 1
ATOM 2292 C CA . ARG A 1 311 ? -0.343 -12.459 6.186 1.00 96.50 311 ARG A CA 1
ATOM 2293 C C . ARG A 1 311 ? 0.819 -12.281 7.153 1.00 96.50 311 ARG A C 1
ATOM 2295 O O . ARG A 1 311 ? 0.644 -12.439 8.352 1.00 96.50 311 ARG A O 1
ATOM 2302 N N . ALA A 1 312 ? 1.979 -11.844 6.665 1.00 95.81 312 ALA A N 1
ATOM 2303 C CA . ALA A 1 312 ? 3.130 -11.561 7.520 1.00 95.81 312 ALA A CA 1
ATOM 2304 C C . ALA A 1 312 ? 2.820 -10.522 8.619 1.00 95.81 312 ALA A C 1
ATOM 2306 O O . ALA A 1 312 ? 3.389 -10.591 9.707 1.00 95.81 312 ALA A O 1
ATOM 2307 N N . LEU A 1 313 ? 1.910 -9.577 8.352 1.00 92.50 313 LEU A N 1
ATOM 2308 C CA . LEU A 1 313 ? 1.427 -8.599 9.327 1.00 92.50 313 LEU A CA 1
ATOM 2309 C C . LEU A 1 313 ? 0.348 -9.189 10.252 1.00 92.50 313 LEU A C 1
ATOM 2311 O O . LEU A 1 313 ? 0.333 -8.893 11.447 1.00 92.50 313 LEU A O 1
ATOM 2315 N N . THR A 1 314 ? -0.574 -9.988 9.712 1.00 97.62 314 THR A N 1
ATOM 2316 C CA . THR A 1 314 ? -1.802 -10.393 10.410 1.00 97.62 314 THR A CA 1
ATOM 2317 C C . THR A 1 314 ? -1.737 -11.762 11.079 1.00 97.62 314 THR A C 1
ATOM 2319 O O . THR A 1 314 ? -2.549 -12.018 11.966 1.00 97.62 314 THR A O 1
ATOM 2322 N N . ASP A 1 315 ? -0.794 -12.636 10.726 1.00 98.06 315 ASP A N 1
ATOM 2323 C CA . ASP A 1 315 ? -0.630 -13.953 11.358 1.00 98.06 315 ASP A CA 1
ATOM 2324 C C . ASP A 1 315 ? -0.276 -13.815 12.852 1.00 98.06 315 ASP A C 1
ATOM 2326 O O . ASP A 1 315 ? -0.941 -14.450 13.678 1.00 98.06 315 ASP A O 1
ATOM 2330 N N . PRO A 1 316 ? 0.683 -12.951 13.263 1.00 97.81 316 PRO A N 1
ATOM 2331 C CA . PRO A 1 316 ? 0.963 -12.740 14.684 1.00 97.81 316 PRO A CA 1
ATOM 2332 C C . PRO A 1 316 ? -0.236 -12.136 15.424 1.00 97.81 316 PRO A C 1
ATOM 2334 O O . PRO A 1 316 ? -0.541 -12.536 16.548 1.00 97.81 316 PRO A O 1
ATOM 2337 N N . LEU A 1 317 ? -0.951 -11.207 14.777 1.00 97.25 317 LEU A N 1
ATOM 2338 C CA . LEU A 1 317 ? -2.159 -10.598 15.333 1.00 97.25 317 LEU A CA 1
ATOM 2339 C C . LEU A 1 317 ? -3.258 -11.646 15.547 1.00 97.25 317 LEU A C 1
ATOM 2341 O O . LEU A 1 317 ? -3.906 -11.652 16.590 1.00 97.25 317 LEU A O 1
ATOM 2345 N N . ARG A 1 318 ? -3.436 -12.571 14.595 1.00 98.31 318 ARG A N 1
ATOM 2346 C CA . ARG A 1 318 ? -4.402 -13.668 14.706 1.00 98.31 318 ARG A CA 1
ATOM 2347 C C . ARG A 1 318 ? -4.085 -14.579 15.882 1.00 98.31 318 ARG A C 1
ATOM 2349 O O . ARG A 1 318 ? -4.978 -14.879 16.668 1.00 98.31 318 ARG A O 1
ATOM 2356 N N . GLN A 1 319 ? -2.820 -14.961 16.041 1.00 97.75 319 GLN A N 1
ATOM 2357 C CA . GLN A 1 319 ? -2.383 -15.783 17.172 1.00 97.75 319 GLN A CA 1
ATOM 2358 C C . GLN A 1 319 ? -2.652 -15.096 18.516 1.00 97.75 319 GLN A C 1
ATOM 2360 O O . GLN A 1 319 ? -3.105 -15.748 19.459 1.00 97.75 319 GLN A O 1
ATOM 2365 N N . GLN A 1 320 ? -2.405 -13.785 18.603 1.00 96.50 320 GLN A N 1
ATOM 2366 C CA . GLN A 1 320 ? -2.724 -12.997 19.792 1.00 96.50 320 GLN A CA 1
ATOM 2367 C C . GLN A 1 320 ? -4.231 -13.008 20.079 1.00 96.50 320 GLN A C 1
ATOM 2369 O O . GLN A 1 320 ? -4.640 -13.366 21.180 1.00 96.50 320 GLN A O 1
ATOM 2374 N N . VAL A 1 321 ? -5.052 -12.673 19.082 1.00 97.50 321 VAL A N 1
ATOM 2375 C CA . VAL A 1 321 ? -6.515 -12.627 19.208 1.00 97.50 321 VAL A CA 1
ATOM 2376 C C . VAL A 1 321 ? -7.080 -13.985 19.638 1.00 97.50 321 VAL A C 1
ATOM 2378 O O . VAL A 1 321 ? -7.884 -14.048 20.565 1.00 97.50 321 VAL A O 1
ATOM 2381 N N . ASP A 1 322 ? -6.621 -15.084 19.037 1.00 96.81 322 ASP A N 1
ATOM 2382 C CA . ASP A 1 322 ? -7.064 -16.435 19.396 1.00 96.81 322 ASP A CA 1
ATOM 2383 C C . ASP A 1 322 ? -6.676 -16.820 20.831 1.00 96.81 322 ASP A C 1
ATOM 2385 O O . ASP A 1 322 ? -7.445 -17.484 21.530 1.00 96.81 322 ASP A O 1
ATOM 2389 N N . LYS A 1 323 ? -5.491 -16.405 21.293 1.00 96.38 323 LYS A N 1
ATOM 2390 C CA . LYS A 1 323 ? -5.052 -16.617 22.678 1.00 96.38 323 LYS A CA 1
ATOM 2391 C C . LYS A 1 323 ? -5.913 -15.824 23.662 1.00 96.38 323 LYS A C 1
ATOM 2393 O O . LYS A 1 323 ? -6.338 -16.378 24.680 1.00 96.38 323 LYS A O 1
ATOM 2398 N N . ASP A 1 324 ? -6.183 -14.562 23.353 1.00 94.56 324 ASP A N 1
ATOM 2399 C CA . ASP A 1 324 ? -6.965 -13.665 24.204 1.00 94.56 324 ASP A CA 1
ATOM 2400 C C . ASP A 1 324 ? -8.429 -14.123 24.300 1.00 94.56 324 ASP A C 1
ATOM 2402 O O . ASP A 1 324 ? -9.024 -14.047 25.368 1.00 94.56 324 ASP A O 1
ATOM 2406 N N . LEU A 1 325 ? -9.000 -14.692 23.231 1.00 93.88 325 LEU A N 1
ATOM 2407 C CA . LEU A 1 325 ? -10.351 -15.270 23.262 1.00 93.88 325 LEU A CA 1
ATOM 2408 C C . LEU A 1 325 ? -10.452 -16.567 24.078 1.00 93.88 325 LEU A C 1
ATOM 2410 O O . LEU A 1 325 ? -11.521 -16.876 24.605 1.00 93.88 325 LEU A O 1
ATOM 2414 N N . ARG A 1 326 ? -9.365 -17.343 24.176 1.00 92.75 326 ARG A N 1
ATOM 2415 C CA . ARG A 1 326 ? -9.313 -18.580 24.980 1.00 92.75 326 ARG A CA 1
ATOM 2416 C C . ARG A 1 326 ? -9.062 -18.317 26.459 1.00 92.75 326 ARG A C 1
ATOM 2418 O O . ARG A 1 326 ? -9.372 -19.172 27.285 1.00 92.75 326 ARG A O 1
ATOM 2425 N N . THR A 1 327 ? -8.475 -17.172 26.788 1.00 81.25 327 THR A N 1
ATOM 2426 C CA . THR A 1 327 ? -8.173 -16.802 28.167 1.00 81.25 327 THR A CA 1
ATOM 2427 C C . THR A 1 327 ? -9.375 -16.028 28.711 1.00 81.25 327 THR A C 1
ATOM 2429 O O . THR A 1 327 ? -9.618 -14.913 28.253 1.00 81.25 327 THR A O 1
ATOM 2432 N N . PRO A 1 328 ? -10.175 -16.576 29.647 1.00 61.91 328 PRO A N 1
ATOM 2433 C CA . PRO A 1 328 ? -11.245 -15.797 30.262 1.00 61.91 328 PRO A CA 1
ATOM 2434 C C . PRO A 1 328 ? -10.637 -14.537 30.891 1.00 61.91 328 PRO A C 1
ATOM 2436 O O . PRO A 1 328 ? -9.505 -14.609 31.381 1.00 61.91 328 PRO A O 1
ATOM 2439 N N . PRO A 1 329 ? -11.337 -13.386 30.880 1.00 61.66 329 PRO A N 1
ATOM 2440 C CA . PRO A 1 329 ? -10.806 -12.178 31.487 1.00 61.66 329 PRO A CA 1
ATOM 2441 C C . PRO A 1 329 ? -10.479 -12.504 32.938 1.00 61.66 329 PRO A C 1
ATOM 2443 O O . PRO A 1 329 ? -11.370 -12.829 33.724 1.00 61.66 329 PRO A O 1
ATOM 2446 N N . THR A 1 330 ? -9.193 -12.464 33.287 1.00 51.50 330 THR A N 1
ATOM 2447 C CA . THR A 1 330 ? -8.770 -12.551 34.676 1.00 51.50 330 THR A CA 1
ATOM 2448 C C . THR A 1 330 ? -9.346 -11.318 35.348 1.00 51.50 330 THR A C 1
ATOM 2450 O O . THR A 1 330 ? -8.792 -10.223 35.261 1.00 51.50 330 THR A O 1
ATOM 2453 N N . THR A 1 331 ? -10.510 -11.471 35.975 1.00 47.78 331 THR A N 1
ATOM 2454 C CA . THR A 1 331 ? -10.989 -10.543 36.983 1.00 47.78 331 THR A CA 1
ATOM 2455 C C . THR A 1 331 ? -9.960 -10.594 38.100 1.00 47.78 331 THR A C 1
ATOM 2457 O O . THR A 1 331 ? -10.062 -11.386 39.033 1.00 47.78 331 THR A O 1
ATOM 2460 N N . THR A 1 332 ? -8.928 -9.761 37.995 1.00 49.22 332 THR A N 1
ATOM 2461 C CA . THR A 1 332 ? -8.198 -9.290 39.161 1.00 49.22 332 THR A CA 1
ATOM 2462 C C . THR A 1 332 ? -9.215 -8.481 39.951 1.00 49.22 332 THR A C 1
ATOM 2464 O O . THR A 1 332 ? -9.384 -7.281 39.742 1.00 49.22 332 THR A O 1
ATOM 2467 N N . ALA A 1 333 ? -9.976 -9.174 40.798 1.00 45.75 333 ALA A N 1
ATOM 2468 C CA . ALA A 1 333 ? -10.709 -8.535 41.867 1.00 45.75 333 ALA A CA 1
ATOM 2469 C C . ALA A 1 333 ? -9.692 -7.677 42.639 1.00 45.75 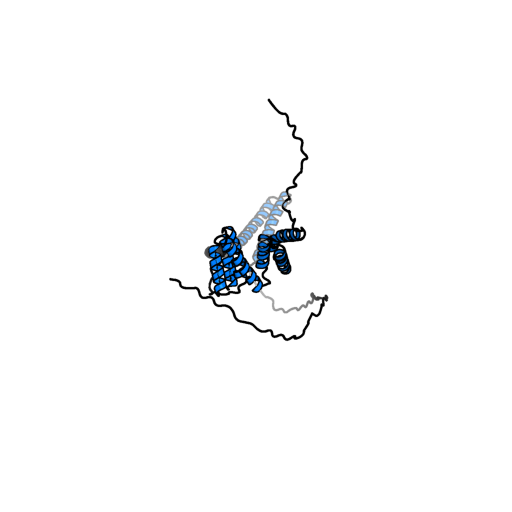333 ALA A C 1
ATOM 2471 O O . ALA A 1 333 ? -8.607 -8.182 42.955 1.00 45.75 333 ALA A O 1
ATOM 2472 N N . PRO A 1 334 ? -9.981 -6.397 42.925 1.00 50.91 334 PRO A N 1
ATOM 2473 C CA . PRO A 1 334 ? -9.193 -5.652 43.890 1.00 50.91 334 PRO A CA 1
ATOM 2474 C C . PRO A 1 334 ? -9.201 -6.482 45.167 1.00 50.91 334 PRO A C 1
ATOM 2476 O O . PRO A 1 334 ? -10.275 -6.808 45.674 1.00 50.91 334 PRO A O 1
ATOM 2479 N N . GLY A 1 335 ? -8.021 -6.902 45.624 1.00 45.84 335 GLY A N 1
ATOM 2480 C CA . GLY A 1 335 ? -7.898 -7.676 46.846 1.00 45.84 335 GLY A CA 1
ATOM 2481 C C . GLY A 1 335 ? -8.650 -6.961 47.958 1.00 45.84 335 GLY A C 1
ATOM 2482 O O . GLY A 1 335 ? -8.311 -5.835 48.319 1.00 45.84 335 GLY A O 1
ATOM 2483 N N . THR A 1 336 ? -9.691 -7.606 48.475 1.00 46.94 336 THR A N 1
ATOM 2484 C CA . THR A 1 336 ? -10.266 -7.261 49.768 1.00 46.94 336 THR A CA 1
ATOM 2485 C C . THR A 1 336 ? -9.096 -7.191 50.751 1.00 46.94 336 THR A C 1
ATOM 2487 O O . THR A 1 336 ? -8.341 -8.165 50.827 1.00 46.94 336 THR A O 1
ATOM 2490 N N . PRO A 1 337 ? -8.874 -6.082 51.476 1.00 53.41 337 PRO A N 1
ATOM 2491 C CA . PRO A 1 337 ? -7.868 -6.079 52.521 1.00 53.41 337 PRO A CA 1
ATOM 2492 C C . PRO A 1 337 ? -8.298 -7.114 53.562 1.00 53.41 337 PRO A C 1
ATOM 2494 O O . PRO A 1 337 ? -9.273 -6.914 54.289 1.00 53.41 337 PRO A O 1
ATOM 2497 N N . SER A 1 338 ? -7.599 -8.249 53.605 1.00 46.16 338 SER A N 1
ATOM 2498 C CA . SER A 1 338 ? -7.723 -9.209 54.694 1.00 46.16 338 SER A CA 1
ATOM 2499 C C . SER A 1 338 ? -7.346 -8.483 55.978 1.00 46.16 338 SER A C 1
ATOM 2501 O O . SER A 1 338 ? -6.175 -8.227 56.255 1.00 46.16 338 SER A O 1
ATOM 2503 N N . THR A 1 339 ? -8.366 -8.093 56.736 1.00 49.19 339 THR A N 1
ATOM 2504 C CA . THR A 1 339 ? -8.215 -7.546 58.077 1.00 49.19 339 THR A CA 1
ATOM 2505 C C . THR A 1 339 ? -7.825 -8.717 58.970 1.00 49.19 339 THR A C 1
ATOM 2507 O O . THR A 1 339 ? -8.676 -9.485 59.410 1.00 49.19 339 THR A O 1
ATOM 2510 N N . THR A 1 340 ? -6.523 -8.911 59.178 1.00 57.81 340 THR A N 1
ATOM 2511 C CA . THR A 1 340 ? -6.008 -9.851 60.176 1.00 57.81 340 THR A CA 1
ATOM 2512 C C . THR A 1 340 ? -6.310 -9.282 61.557 1.00 57.81 340 THR A C 1
ATOM 2514 O O . THR A 1 340 ? -5.615 -8.400 62.058 1.00 57.81 340 THR A O 1
ATOM 2517 N N . THR A 1 341 ? -7.381 -9.780 62.168 1.00 50.81 341 THR A N 1
ATOM 2518 C CA . THR A 1 341 ? -7.673 -9.618 63.591 1.00 50.81 341 THR A CA 1
ATOM 2519 C C . THR A 1 341 ? -6.600 -10.348 64.401 1.00 50.81 341 THR A C 1
ATOM 2521 O O . THR A 1 341 ? -6.591 -11.575 64.468 1.00 50.81 341 THR A O 1
ATOM 2524 N N . ALA A 1 342 ? -5.687 -9.598 65.016 1.00 52.44 342 ALA A N 1
ATOM 2525 C CA . ALA A 1 342 ? -4.822 -10.101 66.078 1.00 52.44 342 ALA A CA 1
ATOM 2526 C C . ALA A 1 342 ? -5.561 -9.993 67.428 1.00 52.44 342 ALA A C 1
ATOM 2528 O O . ALA A 1 342 ? -6.058 -8.908 67.747 1.00 52.44 342 ALA A O 1
ATOM 2529 N N . PRO A 1 343 ? -5.653 -11.063 68.239 1.00 58.06 343 PRO A N 1
ATOM 2530 C CA . PRO A 1 343 ? -6.096 -10.953 69.622 1.00 58.06 343 PRO A CA 1
ATOM 2531 C C . PRO A 1 343 ? -4.942 -10.427 70.485 1.00 58.06 343 PRO A C 1
ATOM 2533 O O . PRO A 1 343 ? -3.783 -10.802 70.308 1.00 58.06 343 PRO A O 1
ATOM 2536 N N . GLY A 1 344 ? -5.271 -9.491 71.372 1.00 50.00 344 GLY A N 1
ATOM 2537 C CA . GLY A 1 344 ? -4.305 -8.648 72.060 1.00 50.00 344 GLY A CA 1
ATOM 2538 C C . GLY A 1 344 ? -3.509 -9.306 73.181 1.00 50.00 344 GLY A C 1
ATOM 2539 O O . GLY A 1 344 ? -3.845 -10.367 73.699 1.00 50.00 344 GLY A O 1
ATOM 2540 N N . THR A 1 345 ? -2.483 -8.584 73.626 1.00 50.09 345 THR A N 1
ATOM 2541 C CA . THR A 1 345 ? -2.056 -8.551 75.028 1.00 50.09 345 THR A CA 1
ATOM 2542 C C . THR A 1 345 ? -1.310 -7.236 75.258 1.00 50.09 345 THR A C 1
ATOM 2544 O O . THR A 1 345 ? -0.267 -6.998 74.659 1.00 50.09 345 THR A O 1
ATOM 2547 N N . VAL A 1 346 ? -1.862 -6.365 76.102 1.00 59.97 346 VAL A N 1
ATOM 2548 C CA . VAL A 1 346 ? -1.178 -5.175 76.628 1.00 59.97 346 VAL A CA 1
ATOM 2549 C C . VAL A 1 346 ? -0.950 -5.446 78.113 1.00 59.97 346 VAL A C 1
ATOM 2551 O O . VAL A 1 346 ? -1.936 -5.688 78.810 1.00 59.97 346 VAL A O 1
ATOM 2554 N N . PRO A 1 347 ? 0.286 -5.432 78.635 1.00 62.09 347 PRO A N 1
ATOM 2555 C CA . PRO A 1 347 ? 0.490 -5.364 80.068 1.00 62.09 347 PRO A CA 1
ATOM 2556 C C . PRO A 1 347 ? 0.465 -3.898 80.509 1.00 62.09 347 PRO A C 1
ATOM 2558 O O . PRO A 1 347 ? 1.253 -3.066 80.062 1.00 62.09 347 PRO A O 1
ATOM 2561 N N . THR A 1 348 ? -0.476 -3.593 81.395 1.00 55.03 348 THR A N 1
ATOM 2562 C CA . THR A 1 348 ? -0.512 -2.379 82.207 1.00 55.03 348 THR A CA 1
ATOM 2563 C C . THR A 1 348 ? 0.459 -2.550 83.376 1.00 55.03 348 THR A C 1
ATOM 2565 O O . THR A 1 348 ? 0.277 -3.463 84.176 1.00 55.03 348 THR A O 1
ATOM 2568 N N . THR A 1 349 ? 1.442 -1.659 83.516 1.00 61.00 349 THR A N 1
ATOM 2569 C CA . THR A 1 349 ? 2.172 -1.462 84.779 1.00 61.00 349 THR A CA 1
ATOM 2570 C C . THR A 1 349 ? 2.167 0.026 85.115 1.00 61.00 349 THR A C 1
ATOM 2572 O O . THR A 1 349 ? 2.719 0.841 84.378 1.00 61.00 349 THR A O 1
ATOM 2575 N N . SER A 1 350 ? 1.494 0.351 86.219 1.00 63.72 350 SER A N 1
ATOM 2576 C CA . SER A 1 350 ? 1.479 1.652 86.898 1.00 63.72 350 SER A CA 1
ATOM 2577 C C . SER A 1 350 ? 2.806 1.948 87.607 1.00 63.72 350 SER A C 1
ATOM 2579 O O . SER A 1 350 ? 3.318 1.043 88.256 1.00 63.72 350 SER A O 1
ATOM 2581 N N . ALA A 1 351 ? 3.277 3.201 87.470 1.00 46.56 351 ALA A N 1
ATOM 2582 C CA . ALA A 1 351 ? 3.621 4.241 88.480 1.00 46.56 351 ALA A CA 1
ATOM 2583 C C . ALA A 1 351 ? 4.347 3.844 89.803 1.00 46.56 351 ALA A C 1
ATOM 2585 O O . ALA A 1 351 ? 4.355 2.667 90.157 1.00 46.56 351 ALA A O 1
ATOM 2586 N N . PRO A 1 352 ? 4.919 4.772 90.610 1.00 70.62 352 PRO A N 1
ATOM 2587 C CA . PRO A 1 352 ? 4.645 6.216 90.747 1.00 70.62 352 PRO A CA 1
ATOM 2588 C C . PRO A 1 352 ? 5.584 7.176 90.005 1.00 70.62 352 PRO A C 1
ATOM 2590 O O . PRO A 1 352 ? 6.769 6.832 89.800 1.00 70.62 352 PRO A O 1
#

Secondary structure (DSSP, 8-state):
---------------------------PPPP---------------------------------------------PPPPP-PPPPHHHHHHHHHHHHHHHHHHHHHHHHHHHTSS-HHHHHHHHHHHHHHHHHHHHHHHHHHHHH-----THHHHHHHHHHHHHHHHHHHHHHHHHHHHS---TT--SSS-PPPPPHHHHHHHHHTTTTT-HHHHHHHHHHHHHH-TT-HHHHHHHHHHHHHHHTT--HHHHHHHHHHHHHHHHHHHHH-TT-HHHHHHHHHHHHHTT-HHHHHHHHHHHHHT---HHHHHHHHHHHHHHHHHHHS-----PPPP-----PPP--------

Sequence (352 aa):
MTTRLPTSSPADGADATDATEADGHASAPPTGTSPRSGTSPRSGTSPRSGAVARRRRSRSGAATGAGSAAGDGHGAGPPRRPRRLGPDEIVALEDEREFLLRSLDDLDRERAAGDIDDDDYETLREGYTVRAAEVLHALDEQRALRRTPARRLRGARLVVAVVSVAALAIGAGVLVAQSSGRRTMNQTVSGKLPPPTPTQQARECIMGIASAPVEAIRCLRAVLDKDPGNPVALTYLGWTLVLSSRSLDGQTRVDAVTAGRRFLDRAVVADPTLPDPHAFLAILAVQEGRTKDAAAELDRLYALDPPSSIRALTDPLRQQVDKDLRTPPTTTAPGTPSTTTAPGTVPTTSAP

Foldseek 3Di:
DDDDDDDDDDDDDDDDDDDDDDDDDDDDDDDDDDDDDDDDDDDDDDDDDDDDDDDDDDDDDDDDDDDDDDDDDPDPDDPDPLDQDDPVVLVVLVVLLVVLVVVLVVLVVCVVVVVDDPVVSVVVNVVSVVVNVVSVVSNVSNVVVVPDPPPPVVVVVVVVVVVVVVCVVVVVVVVVVVVVPDPPPDDDDDDPDDPDQLLRQLVVLLVCLVPPVVSSLVSLVVSCVVPVQRLSSLLSNLLSLQVVLVPPDDVSSVVSNVSSLVSLVSSCVSPVLDLRSLLSQLVSCVVVVVLVSNQVSVVSNVVSVDDVVSCVVCVVSNVVSVVVVVDDPPPPPPDDPPPPDDDDDDDDDDDD

Radius of gyration: 55.75 Å; chains: 1; bounding box: 125×88×190 Å

pLDDT: mean 75.09, std 24.88, range [28.53, 98.88]